Protein AF-0000000084694163 (afdb_homodimer)

Radius of gyration: 19.79 Å; Cα contacts (8 Å, |Δi|>4): 571; chains: 2; bounding box: 58×52×41 Å

Solvent-accessible surface area (backbone atoms only — not comparable to full-atom values): 15067 Å² total; per-residue (Å²): 126,84,91,60,77,51,56,49,57,53,38,52,52,50,47,38,50,14,62,32,62,61,33,58,68,63,38,53,70,40,44,37,87,79,16,37,38,31,56,29,47,71,87,73,68,55,71,71,26,45,48,68,56,42,48,54,52,48,46,60,57,39,70,46,40,70,43,43,37,60,42,74,77,44,77,44,52,16,77,91,71,36,29,39,39,34,35,27,39,35,41,31,32,34,49,92,80,72,43,75,46,78,50,43,36,38,36,43,36,30,37,36,94,81,17,70,27,38,34,33,36,44,35,38,34,39,40,43,59,51,51,49,46,46,67,71,61,48,50,100,62,60,89,104,126,81,89,61,78,50,56,50,56,51,38,53,52,48,48,38,49,15,61,32,61,60,33,58,67,62,38,54,71,39,45,36,88,79,16,36,39,32,56,29,48,71,87,73,68,54,70,72,25,46,48,69,57,41,48,52,50,46,45,60,57,40,68,47,41,73,42,41,39,59,42,76,77,45,80,43,52,15,76,92,70,36,30,38,39,35,36,27,39,36,41,30,33,36,49,91,78,71,43,76,44,78,50,43,36,38,36,42,36,30,36,35,96,83,17,72,27,37,33,33,38,43,35,36,34,38,41,43,58,52,52,50,48,46,66,72,63,49,50,100,59,61,91,104

Structure (mmCIF, N/CA/C/O backbone):
data_AF-0000000084694163-model_v1
#
loop_
_entity.id
_entity.type
_entity.pdbx_description
1 polymer 'Putative cytochrome p450 protein'
#
loop_
_atom_site.group_PDB
_atom_site.id
_atom_site.type_symbol
_atom_site.label_atom_id
_atom_site.label_alt_id
_atom_site.label_comp_id
_atom_site.label_asym_id
_atom_site.label_entity_id
_atom_site.label_seq_id
_atom_site.pdbx_PDB_ins_code
_atom_site.Cartn_x
_atom_site.Cartn_y
_atom_site.Cartn_z
_atom_site.occupancy
_atom_site.B_iso_or_equiv
_atom_site.auth_seq_id
_atom_site.auth_comp_id
_atom_site.auth_asym_id
_atom_site.auth_atom_id
_atom_site.pdbx_PDB_model_num
ATOM 1 N N . MET A 1 1 ? -32.781 4.441 -3.877 1 38.12 1 MET A N 1
ATOM 2 C CA . MET A 1 1 ? -32.094 5.035 -2.73 1 38.12 1 MET A CA 1
ATOM 3 C C . MET A 1 1 ? -30.906 5.879 -3.184 1 38.12 1 MET A C 1
ATOM 5 O O . MET A 1 1 ? -30.297 5.598 -4.215 1 38.12 1 MET A O 1
ATOM 9 N N . SER A 1 2 ? -30.812 7.012 -3.131 1 44.84 2 SER A N 1
ATOM 10 C CA . SER A 1 2 ? -29.906 8.023 -3.652 1 44.84 2 SER A CA 1
ATOM 11 C C . SER A 1 2 ? -28.453 7.57 -3.541 1 44.84 2 SER A C 1
ATOM 13 O O . SER A 1 2 ? -28.016 7.094 -2.488 1 44.84 2 SER A O 1
ATOM 15 N N . THR A 1 3 ? -27.781 6.848 -4.629 1 57.97 3 THR A N 1
ATOM 16 C CA . THR A 1 3 ? -26.5 6.207 -4.887 1 57.97 3 THR A CA 1
ATOM 17 C C . THR A 1 3 ? -25.359 6.996 -4.246 1 57.97 3 THR A C 1
ATOM 19 O O . THR A 1 3 ? -24.234 6.98 -4.738 1 57.97 3 THR A O 1
ATOM 22 N N . ALA A 1 4 ? -25.844 7.855 -3.252 1 71.69 4 ALA A N 1
ATOM 23 C CA . ALA A 1 4 ? -24.984 8.82 -2.559 1 71.69 4 ALA A CA 1
ATOM 24 C C . ALA A 1 4 ? -23.766 8.133 -1.943 1 71.69 4 ALA A C 1
ATOM 26 O O . ALA A 1 4 ? -23.844 6.969 -1.544 1 71.69 4 ALA A O 1
ATOM 27 N N . GLN A 1 5 ? -22.734 8.773 -2.076 1 89 5 GLN A N 1
ATOM 28 C CA . GLN A 1 5 ? -21.484 8.344 -1.469 1 89 5 GLN A CA 1
ATOM 29 C C . GLN A 1 5 ? -21.672 8.023 0.011 1 89 5 GLN A C 1
ATOM 31 O O . GLN A 1 5 ? -22.359 8.75 0.725 1 89 5 GLN A O 1
ATOM 36 N N . SER A 1 6 ? -21.281 6.918 0.499 1 95.38 6 SER A N 1
ATOM 37 C CA . SER A 1 6 ? -21.391 6.52 1.898 1 95.38 6 SER A CA 1
ATOM 38 C C . SER A 1 6 ? -20.734 7.547 2.818 1 95.38 6 SER A C 1
ATOM 40 O O . SER A 1 6 ? -19.891 8.328 2.379 1 95.38 6 SER A O 1
ATOM 42 N N . GLN A 1 7 ? -21.172 7.582 4.098 1 96.75 7 GLN A N 1
ATOM 43 C CA . GLN A 1 7 ? -20.562 8.445 5.102 1 96.75 7 GLN A CA 1
ATOM 44 C C . GLN A 1 7 ? -19.062 8.156 5.227 1 96.75 7 GLN A C 1
ATOM 46 O O . GLN A 1 7 ? -18.266 9.078 5.391 1 96.75 7 GLN A O 1
ATOM 51 N N . ARG A 1 8 ? -18.672 6.875 5.176 1 96.81 8 ARG A N 1
ATOM 52 C CA . ARG A 1 8 ? -17.266 6.484 5.266 1 96.81 8 ARG A CA 1
ATOM 53 C C . ARG A 1 8 ? -16.438 7.133 4.152 1 96.81 8 ARG A C 1
ATOM 55 O O . ARG A 1 8 ? -15.367 7.676 4.406 1 96.81 8 ARG A O 1
ATOM 62 N N . LEU A 1 9 ? -16.953 7.055 2.963 1 97.69 9 LEU A N 1
ATOM 63 C CA . LEU A 1 9 ? -16.25 7.621 1.815 1 97.69 9 LEU A CA 1
ATOM 64 C C . LEU A 1 9 ? -16.156 9.141 1.922 1 97.69 9 LEU A C 1
ATOM 66 O O . LEU A 1 9 ? -15.125 9.727 1.614 1 97.69 9 LEU A O 1
ATOM 70 N N . GLN A 1 10 ? -17.219 9.75 2.365 1 98.12 10 GLN A N 1
ATOM 71 C CA . GLN A 1 10 ? -17.203 11.195 2.553 1 98.12 10 GLN A CA 1
ATOM 72 C C . GLN A 1 10 ? -16.125 11.609 3.562 1 98.12 10 GLN A C 1
ATOM 74 O O . GLN A 1 10 ? -15.375 12.555 3.324 1 98.12 10 GLN A O 1
ATOM 79 N N . THR A 1 11 ? -16.062 10.914 4.664 1 98.5 11 THR A N 1
ATOM 80 C CA . THR A 1 11 ? -15.086 11.219 5.703 1 98.5 11 THR A CA 1
ATOM 81 C C . THR A 1 11 ? -13.664 10.984 5.188 1 98.5 11 THR A C 1
ATOM 83 O O . THR A 1 11 ? -12.766 11.789 5.453 1 98.5 11 THR A O 1
ATOM 86 N N . ALA A 1 12 ? -13.43 9.906 4.445 1 98.56 12 ALA A N 1
ATOM 87 C CA . ALA A 1 12 ? -12.117 9.633 3.877 1 98.56 12 ALA A CA 1
ATOM 88 C C . ALA A 1 12 ? -11.68 10.75 2.934 1 98.56 12 ALA A C 1
ATOM 90 O O . ALA A 1 12 ? -10.531 11.188 2.969 1 98.56 12 ALA A O 1
ATOM 91 N N . HIS A 1 13 ? -12.602 11.195 2.096 1 98.44 13 HIS A N 1
ATOM 92 C CA . HIS A 1 13 ? -12.273 12.289 1.185 1 98.44 13 HIS A CA 1
ATOM 93 C C . HIS A 1 13 ? -11.984 13.57 1.948 1 98.44 13 HIS A C 1
ATOM 95 O O . HIS A 1 13 ? -11.094 14.336 1.568 1 98.44 13 HIS A O 1
ATOM 101 N N . ARG A 1 14 ? -12.703 13.852 3.01 1 98.5 14 ARG A N 1
ATOM 102 C CA . ARG A 1 14 ? -12.422 15.008 3.852 1 98.5 14 ARG A CA 1
ATOM 103 C C . ARG A 1 14 ? -11.039 14.906 4.488 1 98.5 14 ARG A C 1
ATOM 105 O O . ARG A 1 14 ? -10.367 15.914 4.684 1 98.5 14 ARG A O 1
ATOM 112 N N . LEU A 1 15 ? -10.656 13.703 4.863 1 98.69 15 LEU A N 1
ATOM 113 C CA . LEU A 1 15 ? -9.312 13.5 5.398 1 98.69 15 LEU A CA 1
ATOM 114 C C . LEU A 1 15 ? -8.25 13.898 4.371 1 98.69 15 LEU A C 1
ATOM 116 O O . LEU A 1 15 ? -7.301 14.609 4.699 1 98.69 15 LEU A O 1
ATOM 120 N N . LEU A 1 16 ? -8.445 13.406 3.139 1 98.56 16 LEU A N 1
ATOM 121 C CA . LEU A 1 16 ? -7.5 13.758 2.084 1 98.56 16 LEU A CA 1
ATOM 122 C C . LEU A 1 16 ? -7.441 15.273 1.892 1 98.56 16 LEU A C 1
ATOM 124 O O . LEU A 1 16 ? -6.355 15.844 1.776 1 98.56 16 LEU A O 1
ATOM 128 N N . ASP A 1 17 ? -8.625 15.914 1.896 1 98.12 17 ASP A N 1
ATOM 129 C CA . ASP A 1 17 ? -8.68 17.375 1.81 1 98.12 17 ASP A CA 1
ATOM 130 C C . ASP A 1 17 ? -7.98 18.031 3 1 98.12 17 ASP A C 1
ATOM 132 O O . ASP A 1 17 ? -7.383 19.094 2.865 1 98.12 17 ASP A O 1
ATOM 136 N N . GLY A 1 18 ? -8.133 17.422 4.156 1 98.25 18 GLY A N 1
ATOM 137 C CA . GLY A 1 18 ? -7.457 17.906 5.348 1 98.25 18 GLY A CA 1
ATOM 138 C C . GLY A 1 18 ? -5.945 17.953 5.199 1 98.25 18 GLY A C 1
ATOM 139 O O . GLY A 1 18 ? -5.316 18.953 5.562 1 98.25 18 GLY A O 1
ATOM 140 N N . TYR A 1 19 ? -5.34 16.891 4.66 1 97.81 19 TYR A N 1
ATOM 141 C CA . TYR A 1 19 ? -3.908 16.922 4.387 1 97.81 19 TYR A CA 1
ATOM 142 C C . TYR A 1 19 ? -3.547 18.078 3.467 1 97.81 19 TYR A C 1
ATOM 144 O O . TYR A 1 19 ? -2.543 18.766 3.686 1 97.81 19 TYR A O 1
ATOM 152 N N . GLY A 1 20 ? -4.379 18.297 2.469 1 97.5 20 GLY A N 1
ATOM 153 C CA . GLY A 1 20 ? -4.105 19.328 1.474 1 97.5 20 GLY A CA 1
ATOM 154 C C . GLY A 1 20 ? -4.27 20.734 2.01 1 97.5 20 GLY A C 1
ATOM 155 O O . GLY A 1 20 ? -3.762 21.688 1.421 1 97.5 20 GLY A O 1
ATOM 156 N N . SER A 1 21 ? -5.023 20.875 3.062 1 97.69 21 SER A N 1
ATOM 157 C CA . SER A 1 21 ? -5.293 22.188 3.639 1 97.69 21 SER A CA 1
ATOM 158 C C . SER A 1 21 ? -4.047 22.766 4.297 1 97.69 21 SER A C 1
ATOM 160 O O . SER A 1 21 ? -3.979 23.969 4.559 1 97.69 21 SER A O 1
ATOM 162 N N . LEU A 1 22 ? -3.16 21.953 4.668 1 97.44 22 LEU A N 1
ATOM 163 C CA . LEU A 1 22 ? -1.964 22.281 5.43 1 97.44 22 LEU A CA 1
ATOM 164 C C . LEU A 1 22 ? -2.332 22.969 6.75 1 97.44 22 LEU A C 1
ATOM 166 O O . LEU A 1 22 ? -1.587 23.812 7.246 1 97.44 22 LEU A O 1
ATOM 170 N N . SER A 1 23 ? -3.467 22.688 7.203 1 97.81 23 SER A N 1
ATOM 171 C CA . SER A 1 23 ? -3.953 23.125 8.508 1 97.81 23 SER A CA 1
ATOM 172 C C . SER A 1 23 ? -4.078 21.953 9.469 1 97.81 23 SER A C 1
ATOM 174 O O . SER A 1 23 ? -4.934 21.078 9.289 1 97.81 23 SER A O 1
ATOM 176 N N . VAL A 1 24 ? -3.252 21.953 10.516 1 97.75 24 VAL A N 1
ATOM 177 C CA . VAL A 1 24 ? -3.291 20.891 11.516 1 97.75 24 VAL A CA 1
ATOM 178 C C . VAL A 1 24 ? -4.688 20.797 12.125 1 97.75 24 VAL A C 1
ATOM 180 O O . VAL A 1 24 ? -5.23 19.703 12.289 1 97.75 24 VAL A O 1
ATOM 183 N N . GLY A 1 25 ? -5.254 21.938 12.414 1 97.81 25 GLY A N 1
ATOM 184 C CA . GLY A 1 25 ? -6.594 21.953 12.984 1 97.81 25 GLY A CA 1
ATOM 185 C C . GLY A 1 25 ? -7.637 21.328 12.078 1 97.81 25 GLY A C 1
ATOM 186 O O . GLY A 1 25 ? -8.469 20.547 12.539 1 97.81 25 GLY A O 1
ATOM 187 N N . THR A 1 26 ? -7.605 21.625 10.758 1 97.94 26 THR A N 1
ATOM 188 C CA . THR A 1 26 ? -8.531 21.062 9.789 1 97.94 26 THR A CA 1
ATOM 189 C C . THR A 1 26 ? -8.359 19.547 9.711 1 97.94 26 THR A C 1
ATOM 191 O O . THR A 1 26 ? -9.352 18.797 9.703 1 97.94 26 THR A O 1
ATOM 194 N N . LEU A 1 27 ? -7.094 19.094 9.672 1 98.06 27 LEU A N 1
ATOM 195 C CA . LEU A 1 27 ? -6.797 17.672 9.578 1 98.06 27 LEU A CA 1
ATOM 196 C C . LEU A 1 27 ? -7.273 16.938 10.828 1 98.06 27 LEU A C 1
ATOM 198 O O . LEU A 1 27 ? -7.945 15.906 10.727 1 98.06 27 LEU A O 1
ATOM 202 N N . THR A 1 28 ? -7.047 17.5 11.992 1 97.38 28 THR A N 1
ATOM 203 C CA . THR A 1 28 ? -7.242 16.75 13.227 1 97.38 28 THR A CA 1
ATOM 204 C C . THR A 1 28 ? -8.688 16.844 13.695 1 97.38 28 THR A C 1
ATOM 206 O O . THR A 1 28 ? -9.125 16.078 14.562 1 97.38 28 THR A O 1
ATOM 209 N N . ALA A 1 29 ? -9.539 17.75 13.109 1 97.19 29 ALA A N 1
ATOM 210 C CA . ALA A 1 29 ? -10.961 17.875 13.43 1 97.19 29 ALA A CA 1
ATOM 211 C C . ALA A 1 29 ? -11.719 16.594 13.078 1 97.19 29 ALA A C 1
ATOM 213 O O . ALA A 1 29 ? -12.789 16.328 13.625 1 97.19 29 ALA A O 1
ATOM 214 N N . LEU A 1 30 ? -11.172 15.797 12.227 1 97.88 30 LEU A N 1
ATOM 215 C CA . LEU A 1 30 ? -11.828 14.586 11.734 1 97.88 30 LEU A CA 1
ATOM 216 C C . LEU A 1 30 ? -11.406 13.375 12.555 1 97.88 30 LEU A C 1
ATOM 218 O O . LEU A 1 30 ? -11.984 12.297 12.422 1 97.88 30 LEU A O 1
ATOM 222 N N . LEU A 1 31 ? -10.422 13.5 13.398 1 98.75 31 LEU A N 1
ATOM 223 C CA . LEU A 1 31 ? -9.812 12.352 14.047 1 98.75 31 LEU A CA 1
ATOM 224 C C . LEU A 1 31 ? -10.531 12.016 15.352 1 98.75 31 LEU A C 1
ATOM 226 O O . LEU A 1 31 ? -10.914 12.914 16.109 1 98.75 31 LEU A O 1
ATOM 230 N N . ALA A 1 32 ? -10.766 10.789 15.594 1 98.62 32 ALA A N 1
ATOM 231 C CA . ALA A 1 32 ? -11.281 10.328 16.875 1 98.62 32 ALA A CA 1
ATOM 232 C C . ALA A 1 32 ? -10.273 10.578 18 1 98.62 32 ALA A C 1
ATOM 234 O O . ALA A 1 32 ? -9.078 10.742 17.75 1 98.62 32 ALA A O 1
ATOM 235 N N . ASP A 1 33 ? -10.68 10.562 19.25 1 97.25 33 ASP A N 1
ATOM 236 C CA . ASP A 1 33 ? -9.812 10.812 20.406 1 97.25 33 ASP A CA 1
ATOM 237 C C . ASP A 1 33 ? -8.758 9.719 20.547 1 97.25 33 ASP A C 1
ATOM 239 O O . ASP A 1 33 ? -7.629 9.992 20.969 1 97.25 33 ASP A O 1
ATOM 243 N N . ASN A 1 34 ? -9.086 8.555 20.172 1 97.44 34 ASN A N 1
ATOM 244 C CA . ASN A 1 34 ? -8.164 7.43 20.281 1 97.44 34 ASN A CA 1
ATOM 245 C C . ASN A 1 34 ? -7.461 7.141 18.953 1 97.44 34 ASN A C 1
ATOM 247 O O . ASN A 1 34 ? -7.047 6.008 18.703 1 97.44 34 ASN A O 1
ATOM 251 N N . PHE A 1 35 ? -7.414 8.148 18.141 1 98.69 35 PHE A N 1
ATOM 252 C CA . PHE A 1 35 ? -6.797 8.055 16.828 1 98.69 35 PHE A CA 1
ATOM 253 C C . PHE A 1 35 ? -5.387 7.484 16.938 1 98.69 35 PHE A C 1
ATOM 255 O O . PHE A 1 35 ? -4.641 7.832 17.844 1 98.69 35 PHE A O 1
ATOM 262 N N . LYS A 1 36 ? -5.02 6.586 15.961 1 98.75 36 LYS A N 1
ATOM 263 C CA . LYS A 1 36 ? -3.672 6.055 15.781 1 98.75 36 LYS A CA 1
ATOM 264 C C . LYS A 1 36 ? -3.221 6.172 14.328 1 98.75 36 LYS A C 1
ATOM 266 O O . LYS A 1 36 ? -4.012 5.961 13.414 1 98.75 36 LYS A O 1
ATOM 271 N N . HIS A 1 37 ? -1.959 6.473 14.172 1 98.81 37 HIS A N 1
ATOM 272 C CA . HIS A 1 37 ? -1.35 6.594 12.852 1 98.81 37 HIS A CA 1
ATOM 273 C C . HIS A 1 37 ? -0.052 5.797 12.773 1 98.81 37 HIS A C 1
ATOM 275 O O . HIS A 1 37 ? 0.777 5.855 13.68 1 98.81 37 HIS A O 1
ATOM 281 N N . GLN A 1 38 ? 0.058 5.016 11.773 1 98.69 38 GLN A N 1
ATOM 282 C CA . GLN A 1 38 ? 1.279 4.254 11.539 1 98.69 38 GLN A CA 1
ATOM 283 C C . GLN A 1 38 ? 1.758 4.398 10.102 1 98.69 38 GLN A C 1
ATOM 285 O O . GLN A 1 38 ? 1.003 4.141 9.156 1 98.69 38 GLN A O 1
ATOM 290 N N . VAL A 1 39 ? 3 4.883 9.984 1 98.25 39 VAL A N 1
ATOM 291 C CA . VAL A 1 39 ? 3.645 4.875 8.68 1 98.25 39 VAL A CA 1
ATOM 292 C C . VAL A 1 39 ? 4.266 3.504 8.414 1 98.25 39 VAL A C 1
ATOM 294 O O . VAL A 1 39 ? 4.914 2.932 9.297 1 98.25 39 VAL A O 1
ATOM 297 N N . LEU A 1 40 ? 3.924 3.061 7.309 1 98.56 40 LEU A N 1
ATOM 298 C CA . LEU A 1 40 ? 4.48 1.817 6.785 1 98.56 40 LEU A CA 1
ATOM 299 C C . LEU A 1 40 ? 5.258 2.068 5.496 1 98.56 40 LEU A C 1
ATOM 301 O O . LEU A 1 40 ? 5.062 3.092 4.84 1 98.56 40 LEU A O 1
ATOM 305 N N . PRO A 1 41 ? 6.215 1.074 5.07 1 98.5 41 PRO A N 1
ATOM 306 C CA . PRO A 1 41 ? 6.473 -0.244 5.652 1 98.5 41 PRO A CA 1
ATOM 307 C C . PRO A 1 41 ? 7.203 -0.164 6.992 1 98.5 41 PRO A C 1
ATOM 309 O O . PRO A 1 41 ? 7.746 0.886 7.34 1 98.5 41 PRO A O 1
ATOM 312 N N . GLU A 1 42 ? 7.188 -1.288 7.742 1 97.69 42 GLU A N 1
ATOM 313 C CA . GLU A 1 42 ? 7.816 -1.365 9.055 1 97.69 42 GLU A CA 1
ATOM 314 C C . GLU A 1 42 ? 9.328 -1.151 8.961 1 97.69 42 GLU A C 1
ATOM 316 O O . GLU A 1 42 ? 9.953 -0.702 9.914 1 97.69 42 GLU A O 1
ATOM 321 N N . SER A 1 43 ? 9.883 -1.394 7.82 1 96.06 43 SER A N 1
ATOM 322 C CA . SER A 1 43 ? 11.32 -1.269 7.625 1 96.06 43 SER A CA 1
ATOM 323 C C . SER A 1 43 ? 11.781 0.172 7.816 1 96.06 43 SER A C 1
ATOM 325 O O . SER A 1 43 ? 12.969 0.423 8.07 1 96.06 43 SER A O 1
ATOM 327 N N . LEU A 1 44 ? 10.898 1.147 7.668 1 96.69 44 LEU A N 1
ATOM 328 C CA . LEU A 1 44 ? 11.242 2.551 7.863 1 96.69 44 LEU A CA 1
ATOM 329 C C . LEU A 1 44 ? 11.508 2.846 9.336 1 96.69 44 LEU A C 1
ATOM 331 O O . LEU A 1 44 ? 12.078 3.883 9.672 1 96.69 44 LEU A O 1
ATOM 335 N N . GLY A 1 45 ? 11.016 1.962 10.227 1 96 45 GLY A N 1
ATOM 336 C CA . GLY A 1 45 ? 11.273 2.104 11.648 1 96 4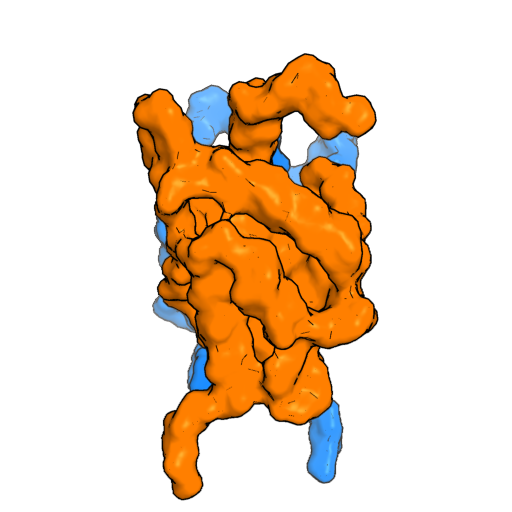5 GLY A CA 1
ATOM 337 C C . GLY A 1 45 ? 10.57 3.293 12.266 1 96 45 GLY A C 1
ATOM 338 O O . GLY A 1 45 ? 11.039 3.85 13.266 1 96 45 GLY A O 1
ATOM 339 N N . MET A 1 46 ? 9.523 3.77 11.719 1 95.38 46 MET A N 1
ATOM 340 C CA . MET A 1 46 ? 8.781 4.906 12.258 1 95.38 46 MET A CA 1
ATOM 341 C C . MET A 1 46 ? 7.77 4.449 13.305 1 95.38 46 MET A C 1
ATOM 343 O O . MET A 1 46 ? 6.969 3.547 13.047 1 95.38 46 MET A O 1
ATOM 347 N N . ALA A 1 47 ? 7.801 5.043 14.383 1 95.81 47 ALA A N 1
ATOM 348 C CA . ALA A 1 47 ? 6.926 4.672 15.492 1 95.81 47 ALA A CA 1
ATOM 349 C C . ALA A 1 47 ? 5.477 5.051 15.195 1 95.81 47 ALA A C 1
ATOM 351 O O . ALA A 1 47 ? 5.215 6.027 14.492 1 95.81 47 ALA A O 1
ATOM 352 N N . ALA A 1 48 ? 4.566 4.254 15.781 1 98 48 ALA A N 1
ATOM 353 C CA . ALA A 1 48 ? 3.156 4.633 15.75 1 98 48 ALA A CA 1
ATOM 354 C C . ALA A 1 48 ? 2.922 5.934 16.516 1 98 48 ALA A C 1
ATOM 356 O O . ALA A 1 48 ? 3.65 6.246 17.453 1 98 48 ALA A O 1
ATOM 357 N N . ARG A 1 49 ? 1.937 6.668 16.094 1 98.44 49 ARG A N 1
ATOM 358 C CA . ARG A 1 49 ? 1.61 7.941 16.719 1 98.44 49 ARG A CA 1
ATOM 359 C C . ARG A 1 49 ? 0.181 7.941 17.25 1 98.44 49 ARG A C 1
ATOM 361 O O . ARG A 1 49 ? -0.732 7.445 16.594 1 98.44 49 ARG A O 1
ATOM 368 N N . ASP A 1 50 ? 0.084 8.5 18.469 1 98.44 50 ASP A N 1
ATOM 369 C CA . ASP A 1 50 ? -1.253 8.867 18.922 1 98.44 50 ASP A CA 1
ATOM 370 C C . ASP A 1 50 ? -1.668 10.227 18.344 1 98.44 50 ASP A C 1
ATOM 372 O O . ASP A 1 50 ? -0.941 10.82 17.547 1 98.44 50 ASP A O 1
ATOM 376 N N . LYS A 1 51 ? -2.83 10.617 18.734 1 98.12 51 LYS A N 1
ATOM 377 C CA . LYS A 1 51 ? -3.393 11.836 18.156 1 98.12 51 LYS A CA 1
ATOM 378 C C . LYS A 1 51 ? -2.473 13.031 18.391 1 98.12 51 LYS A C 1
ATOM 380 O O . LYS A 1 51 ? -2.168 13.773 17.469 1 98.12 51 LYS A O 1
ATOM 385 N N . ALA A 1 52 ? -1.952 13.234 19.562 1 97.69 52 ALA A N 1
ATOM 386 C CA . ALA A 1 52 ? -1.11 14.383 19.906 1 97.69 52 ALA A CA 1
ATOM 387 C C . ALA A 1 52 ? 0.205 14.344 19.141 1 97.69 52 ALA A C 1
ATOM 389 O O . ALA A 1 52 ? 0.634 15.352 18.578 1 97.69 52 ALA A O 1
ATOM 390 N N . SER A 1 53 ? 0.836 13.188 19.156 1 97.62 53 SER A N 1
ATOM 391 C CA . SER A 1 53 ? 2.096 13.047 18.438 1 97.62 53 SER A CA 1
ATOM 392 C C . SER A 1 53 ? 1.889 13.211 16.938 1 97.62 53 SER A C 1
ATOM 394 O O . SER A 1 53 ? 2.764 13.727 16.234 1 97.62 53 SER A O 1
ATOM 396 N N . PHE A 1 54 ? 0.772 12.734 16.438 1 98.06 54 PHE A N 1
ATOM 397 C CA . PHE A 1 54 ? 0.453 12.914 15.023 1 98.06 54 PHE A CA 1
ATOM 398 C C . PHE A 1 54 ? 0.299 14.391 14.688 1 98.06 54 PHE A C 1
ATOM 400 O O . PHE A 1 54 ? 0.775 14.844 13.641 1 98.06 54 PHE A O 1
ATOM 407 N N . GLU A 1 55 ? -0.365 15.109 15.523 1 97.25 55 GLU A N 1
ATOM 408 C CA . GLU A 1 55 ? -0.532 16.547 15.328 1 97.25 55 GLU A CA 1
ATOM 409 C C . GLU A 1 55 ? 0.818 17.25 15.227 1 97.25 55 GLU A C 1
ATOM 411 O O . GLU A 1 55 ? 1.016 18.109 14.352 1 97.25 55 GLU A O 1
ATOM 416 N N . GLN A 1 56 ? 1.716 16.891 16.078 1 96.81 56 GLN A N 1
ATOM 417 C CA . GLN A 1 56 ? 3.053 17.484 16.047 1 96.81 56 GLN A CA 1
ATOM 418 C C . GLN A 1 56 ? 3.791 17.125 14.766 1 96.81 56 GLN A C 1
ATOM 420 O O . GLN A 1 56 ? 4.438 17.984 14.156 1 96.81 56 GLN A O 1
ATOM 425 N N . HIS A 1 57 ? 3.707 15.891 14.438 1 95 57 HIS A N 1
ATOM 426 C CA . HIS A 1 57 ? 4.332 15.438 13.203 1 95 57 HIS A CA 1
ATOM 427 C C . HIS A 1 57 ? 3.77 16.172 11.992 1 95 57 HIS A C 1
ATOM 429 O O . HIS A 1 57 ? 4.527 16.672 11.148 1 95 57 HIS A O 1
ATOM 435 N N . ALA A 1 58 ? 2.434 16.25 11.93 1 95.94 58 ALA A N 1
ATOM 436 C CA . ALA A 1 58 ? 1.771 16.938 10.828 1 95.94 58 ALA A CA 1
ATOM 437 C C . ALA A 1 58 ? 2.199 18.406 10.758 1 95.94 58 ALA A C 1
ATOM 439 O O . ALA A 1 58 ? 2.441 18.922 9.672 1 95.94 58 ALA A O 1
ATOM 440 N N . ALA A 1 59 ? 2.322 19.016 11.891 1 96.19 59 ALA A N 1
ATOM 441 C CA . ALA A 1 59 ? 2.766 20.406 11.93 1 96.19 59 ALA A CA 1
ATOM 442 C C . ALA A 1 59 ? 4.148 20.562 11.297 1 96.19 59 ALA A C 1
ATOM 444 O O . ALA A 1 59 ? 4.387 21.5 10.531 1 96.19 59 ALA A O 1
ATOM 445 N N . GLY A 1 60 ? 5.039 19.688 11.695 1 93 60 GLY A N 1
ATOM 446 C CA . GLY A 1 60 ? 6.375 19.703 11.117 1 93 60 GLY A CA 1
ATOM 447 C C . GLY A 1 60 ? 6.379 19.516 9.609 1 93 60 GLY A C 1
ATOM 448 O O . GLY A 1 60 ? 7.059 20.25 8.891 1 93 60 GLY A O 1
ATOM 449 N N . ILE A 1 61 ? 5.582 18.562 9.102 1 91.88 61 ILE A N 1
ATOM 450 C CA . ILE A 1 61 ? 5.516 18.281 7.672 1 91.88 61 ILE A CA 1
ATOM 451 C C . ILE A 1 61 ? 4.891 19.469 6.941 1 91.88 61 ILE A C 1
ATOM 453 O O . ILE A 1 61 ? 5.406 19.922 5.914 1 91.88 61 ILE A O 1
ATOM 457 N N . PHE A 1 62 ? 3.812 20 7.461 1 95.19 62 PHE A N 1
ATOM 458 C CA . PHE A 1 62 ? 3.08 21.078 6.805 1 95.19 62 PHE A CA 1
ATOM 459 C C . PHE A 1 62 ? 3.928 22.328 6.734 1 95.19 62 PHE A C 1
ATOM 461 O O . PHE A 1 62 ? 3.779 23.141 5.805 1 95.19 62 PHE A O 1
ATOM 468 N N . SER A 1 63 ? 4.852 22.469 7.637 1 94.31 63 SER A N 1
ATOM 469 C CA . SER A 1 63 ? 5.668 23.672 7.719 1 94.31 63 SER A CA 1
ATOM 470 C C . SER A 1 63 ? 6.629 23.766 6.539 1 94.31 63 SER A C 1
ATOM 472 O O . SER A 1 63 ? 7.133 24.844 6.227 1 94.31 63 SER A O 1
ATOM 474 N N . VAL A 1 64 ? 6.852 22.734 5.855 1 91.56 64 VAL A N 1
ATOM 475 C CA . VAL A 1 64 ? 7.867 22.766 4.809 1 91.56 64 VAL A CA 1
ATOM 476 C C . VAL A 1 64 ? 7.199 22.938 3.445 1 91.56 64 VAL A C 1
ATOM 478 O O . VAL A 1 64 ? 7.871 23.188 2.443 1 91.56 64 VAL A O 1
ATOM 481 N N . PHE A 1 65 ? 5.871 22.797 3.41 1 95.69 65 PHE A N 1
ATOM 482 C CA . PHE A 1 65 ? 5.176 22.828 2.127 1 95.69 65 PHE A CA 1
ATOM 483 C C . PHE A 1 65 ? 4.426 24.156 1.961 1 95.69 65 PHE A C 1
ATOM 485 O O . PHE A 1 65 ? 3.836 24.656 2.916 1 95.69 65 PHE A O 1
ATOM 492 N N . GLU A 1 66 ? 4.469 24.703 0.744 1 96.75 66 GLU A N 1
ATOM 493 C CA . GLU A 1 66 ? 3.625 25.812 0.318 1 96.75 66 GLU A CA 1
ATOM 494 C C . GLU A 1 66 ? 2.24 25.328 -0.1 1 96.75 66 GLU A C 1
ATOM 496 O O . GLU A 1 66 ? 1.232 25.984 0.198 1 96.75 66 GLU A O 1
ATOM 501 N N . SER A 1 67 ? 2.252 24.281 -0.779 1 97.94 67 SER A N 1
ATOM 502 C CA . SER A 1 67 ? 1.027 23.594 -1.188 1 97.94 67 SER A CA 1
ATOM 503 C C . SER A 1 67 ? 1.211 22.078 -1.192 1 97.94 67 SER A C 1
ATOM 505 O O . SER A 1 67 ? 2.334 21.594 -1.321 1 97.94 67 SER A O 1
ATOM 507 N N . PHE A 1 68 ? 0.185 21.406 -1.021 1 97.69 68 PHE A N 1
ATOM 508 C CA . PHE A 1 68 ? 0.178 19.953 -0.953 1 97.69 68 PHE A CA 1
ATOM 509 C C . PHE A 1 68 ? -1.181 19.406 -1.363 1 97.69 68 PHE A C 1
ATOM 511 O O . PHE A 1 68 ? -2.213 20.031 -1.121 1 97.69 68 PHE A O 1
ATOM 518 N N . ALA A 1 69 ? -1.171 18.234 -1.983 1 98.5 69 ALA A N 1
ATOM 519 C CA . ALA A 1 69 ? -2.422 17.562 -2.338 1 98.5 69 ALA A CA 1
ATOM 520 C C . ALA A 1 69 ? -2.271 16.047 -2.287 1 98.5 69 ALA A C 1
ATOM 522 O O . ALA A 1 69 ? -1.254 15.508 -2.723 1 98.5 69 ALA A O 1
ATOM 523 N N . MET A 1 70 ? -3.191 15.477 -1.678 1 98.38 70 MET A N 1
ATOM 524 C CA . MET A 1 70 ? -3.41 14.039 -1.85 1 98.38 70 MET A CA 1
ATOM 525 C C . MET A 1 70 ? -4.32 13.766 -3.045 1 98.38 70 MET A C 1
ATOM 527 O O . MET A 1 70 ? -5.473 14.203 -3.064 1 98.38 70 MET A O 1
ATOM 531 N N . VAL A 1 71 ? -3.826 13.07 -4.02 1 98.5 71 VAL A N 1
ATOM 532 C CA . VAL A 1 71 ? -4.582 12.82 -5.242 1 98.5 71 VAL A CA 1
ATOM 533 C C . VAL A 1 71 ? -4.957 11.344 -5.324 1 98.5 71 VAL A C 1
ATOM 535 O O . VAL A 1 71 ? -4.117 10.492 -5.633 1 98.5 71 VAL A O 1
ATOM 538 N N . PRO A 1 72 ? -6.211 11.039 -5.047 1 98.56 72 PRO A N 1
ATOM 539 C CA . PRO A 1 72 ? -6.598 9.625 -5.09 1 98.56 72 PRO A CA 1
ATOM 540 C C . PRO A 1 72 ? -6.48 9.023 -6.488 1 98.56 72 PRO A C 1
ATOM 542 O O . PRO A 1 72 ? -6.934 9.625 -7.465 1 98.56 72 PRO A O 1
ATOM 545 N N . LYS A 1 73 ? -5.883 7.902 -6.621 1 98.25 73 LYS A N 1
ATOM 546 C CA . LYS A 1 73 ? -5.781 7.133 -7.855 1 98.25 73 LYS A CA 1
ATOM 547 C C . LYS A 1 73 ? -6.77 5.969 -7.859 1 98.25 73 LYS A C 1
ATOM 549 O O . LYS A 1 73 ? -7.27 5.578 -8.914 1 98.25 73 LYS A O 1
ATOM 554 N N . ALA A 1 74 ? -7.012 5.363 -6.738 1 98.38 74 ALA A N 1
ATOM 555 C CA . ALA A 1 74 ? -8.008 4.32 -6.508 1 98.38 74 ALA A CA 1
ATOM 556 C C . ALA A 1 74 ? -8.57 4.402 -5.09 1 98.38 74 ALA A C 1
ATOM 558 O O . ALA A 1 74 ? -7.855 4.762 -4.152 1 98.38 74 ALA A O 1
ATOM 559 N N . VAL A 1 75 ? -9.836 4.094 -4.934 1 98.62 75 VAL A N 1
ATOM 560 C CA . VAL A 1 75 ? -10.508 4.098 -3.641 1 98.62 75 VAL A CA 1
ATOM 561 C C . VAL A 1 75 ? -11.336 2.824 -3.484 1 98.62 75 VAL A C 1
ATOM 563 O O . VAL A 1 75 ? -12.102 2.459 -4.379 1 98.62 75 VAL A O 1
ATOM 566 N N . PHE A 1 76 ? -11.109 2.152 -2.371 1 98.62 76 PHE A N 1
ATOM 567 C CA . PHE A 1 76 ? -11.852 0.939 -2.045 1 98.62 76 PHE A CA 1
ATOM 568 C C . PHE A 1 76 ? -12.547 1.073 -0.695 1 98.62 76 PHE A C 1
ATOM 570 O O . PHE A 1 76 ? -12 1.677 0.232 1 98.62 76 PHE A O 1
ATOM 577 N N . GLU A 1 77 ? -13.719 0.531 -0.62 1 98.19 77 GLU A N 1
ATOM 578 C CA . GLU A 1 77 ? -14.508 0.624 0.605 1 98.19 77 GLU A CA 1
ATOM 579 C C . GLU A 1 77 ? -14.898 -0.76 1.118 1 98.19 77 GLU A C 1
ATOM 581 O O . GLU A 1 77 ? -15.484 -1.559 0.385 1 98.19 77 GLU A O 1
ATOM 586 N N . ASP A 1 78 ? -14.492 -1.119 2.332 1 97.75 78 ASP A N 1
ATOM 587 C CA . ASP A 1 78 ? -14.945 -2.295 3.07 1 97.75 78 ASP A CA 1
ATOM 588 C C . ASP A 1 78 ? -15.969 -1.913 4.137 1 97.75 78 ASP A C 1
ATOM 590 O O . ASP A 1 78 ? -15.602 -1.521 5.246 1 97.75 78 ASP A O 1
ATOM 594 N N . SER A 1 79 ? -17.219 -2.08 3.846 1 95.06 79 SER A N 1
ATOM 595 C CA . SER A 1 79 ? -18.281 -1.633 4.746 1 95.06 79 SER A CA 1
ATOM 596 C C . SER A 1 79 ? -18.328 -2.48 6.012 1 95.06 79 SER A C 1
ATOM 598 O O . SER A 1 79 ? -18.641 -1.978 7.094 1 95.06 79 SER A O 1
ATOM 600 N N . ASP A 1 80 ? -17.922 -3.77 5.91 1 93.38 80 ASP A N 1
ATOM 601 C CA . ASP A 1 80 ? -17.969 -4.66 7.066 1 93.38 80 ASP A CA 1
ATOM 602 C C . ASP A 1 80 ? -16.922 -4.262 8.109 1 93.38 80 ASP A C 1
ATOM 604 O O . 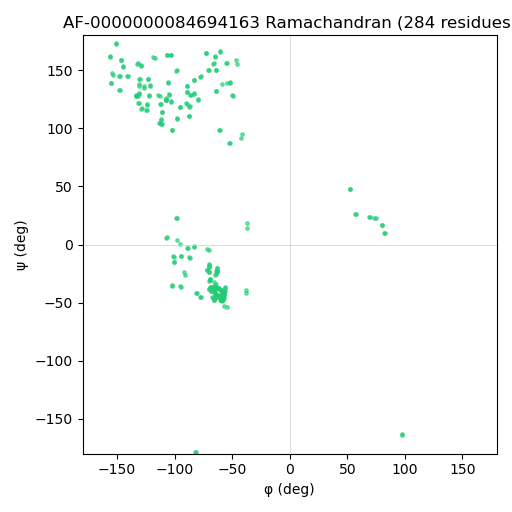ASP A 1 80 ? -17.172 -4.367 9.312 1 93.38 80 ASP A O 1
ATOM 608 N N . ARG A 1 81 ? -15.812 -3.721 7.633 1 94.88 81 ARG A N 1
ATOM 609 C CA . ARG A 1 81 ? -14.727 -3.381 8.547 1 94.88 81 ARG A CA 1
ATOM 610 C C . ARG A 1 81 ? -14.633 -1.871 8.75 1 94.88 81 ARG A C 1
ATOM 612 O O . ARG A 1 81 ? -13.688 -1.379 9.367 1 94.88 81 ARG A O 1
ATOM 619 N N . ASN A 1 82 ? -15.539 -1.127 8.227 1 97.44 82 ASN A N 1
ATOM 620 C CA . ASN A 1 82 ? -15.578 0.328 8.336 1 97.44 82 ASN A CA 1
ATOM 621 C C . ASN A 1 82 ? -14.25 0.951 7.914 1 97.44 82 ASN A C 1
ATOM 623 O O . ASN A 1 82 ? -13.688 1.781 8.633 1 97.44 82 ASN A O 1
ATOM 627 N N . THR A 1 83 ? -13.789 0.487 6.797 1 98.62 83 THR A N 1
ATOM 628 C CA . THR A 1 83 ? -12.469 0.892 6.332 1 98.62 83 THR A CA 1
ATOM 629 C C . THR A 1 83 ? -12.516 1.345 4.875 1 98.62 83 THR A C 1
ATOM 631 O O . THR A 1 83 ? -13.234 0.759 4.062 1 98.62 83 THR A O 1
ATOM 634 N N . VAL A 1 84 ? -11.852 2.43 4.57 1 98.81 84 VAL A N 1
ATOM 635 C CA . VAL A 1 84 ? -11.586 2.895 3.211 1 98.81 84 VAL A CA 1
ATOM 636 C C . VAL A 1 84 ? -10.094 2.799 2.91 1 98.81 84 VAL A C 1
ATOM 638 O O . VAL A 1 84 ? -9.266 3.199 3.727 1 98.81 84 VAL A O 1
ATOM 641 N N . VAL A 1 85 ? -9.719 2.168 1.829 1 98.94 85 VAL A N 1
ATOM 642 C CA . VAL A 1 85 ? -8.344 2.143 1.345 1 98.94 85 VAL A CA 1
ATOM 643 C C . VAL A 1 85 ? -8.203 3.072 0.142 1 98.94 85 VAL A C 1
ATOM 645 O O . VAL A 1 85 ? -8.992 3.006 -0.799 1 98.94 85 VAL A O 1
ATOM 648 N N . VAL A 1 86 ? -7.215 3.955 0.191 1 98.88 86 VAL A N 1
ATOM 649 C CA . VAL A 1 86 ? -6.98 4.918 -0.882 1 98.88 86 VAL A CA 1
ATOM 650 C C . VAL A 1 86 ? -5.547 4.785 -1.388 1 98.88 86 VAL A C 1
ATOM 652 O O . VAL A 1 86 ? -4.594 4.934 -0.617 1 98.88 86 VAL A O 1
ATOM 655 N N . SER A 1 87 ? -5.375 4.395 -2.611 1 98.88 87 SER A N 1
ATOM 656 C CA . SER A 1 87 ? -4.117 4.629 -3.311 1 98.88 87 SER A CA 1
ATOM 657 C C . SER A 1 87 ? -4.027 6.059 -3.83 1 98.88 87 SER A C 1
ATOM 659 O O . SER A 1 87 ? -4.918 6.523 -4.547 1 98.88 87 SER A O 1
ATOM 661 N N . ALA A 1 88 ? -2.955 6.781 -3.451 1 98.81 88 ALA A N 1
ATOM 662 C CA . ALA A 1 88 ? -2.932 8.211 -3.75 1 98.81 88 ALA A CA 1
ATOM 663 C C . ALA A 1 88 ? -1.538 8.656 -4.18 1 98.81 88 ALA A C 1
ATOM 665 O O . ALA A 1 88 ? -0.534 8.109 -3.717 1 98.81 88 ALA A O 1
ATOM 666 N N . GLY A 1 89 ? -1.554 9.578 -5.086 1 98.5 89 GLY A N 1
ATOM 667 C CA . GLY A 1 89 ? -0.373 10.406 -5.277 1 98.5 89 GLY A CA 1
ATOM 668 C C . GLY A 1 89 ? -0.294 11.57 -4.301 1 98.5 89 GLY A C 1
ATOM 669 O O . GLY A 1 89 ? -1.316 12.156 -3.947 1 98.5 89 GLY A O 1
ATOM 670 N N . MET A 1 90 ? 0.893 11.867 -3.838 1 97.81 90 MET A N 1
ATOM 671 C CA . MET A 1 90 ? 1.188 13.047 -3.033 1 97.81 90 MET A CA 1
ATOM 672 C C . MET A 1 90 ? 1.965 14.078 -3.844 1 97.81 90 MET A C 1
ATOM 674 O O . MET A 1 90 ? 2.996 13.758 -4.438 1 97.81 90 MET A O 1
ATOM 678 N N . GLN A 1 91 ? 1.402 15.188 -3.865 1 97.62 91 GLN A N 1
ATOM 679 C CA . GLN A 1 91 ? 2.045 16.25 -4.641 1 97.62 91 GLN A CA 1
ATOM 680 C C . GLN A 1 91 ? 2.137 17.547 -3.834 1 97.62 91 GLN A C 1
ATOM 682 O O . GLN A 1 91 ? 1.146 17.984 -3.25 1 97.62 91 GLN A O 1
ATOM 687 N N . GLY A 1 92 ? 3.359 18.094 -3.762 1 96.56 92 GLY A N 1
ATOM 688 C CA . GLY A 1 92 ? 3.525 19.344 -3.031 1 96.56 92 GLY A CA 1
ATOM 689 C C . GLY A 1 92 ? 4.594 20.234 -3.621 1 96.56 92 GLY A C 1
ATOM 690 O O . GLY A 1 92 ? 5.398 19.797 -4.445 1 96.56 92 GLY A O 1
ATOM 691 N N . VAL A 1 93 ? 4.453 21.516 -3.268 1 97.25 93 VAL A N 1
ATOM 692 C CA . VAL A 1 93 ? 5.492 22.5 -3.527 1 97.25 93 VAL A CA 1
ATOM 693 C C . VAL A 1 93 ? 6.18 22.891 -2.221 1 97.25 93 VAL A C 1
ATOM 695 O O . VAL A 1 93 ? 5.52 23.266 -1.251 1 97.25 93 VAL A O 1
ATOM 698 N N . LEU A 1 94 ? 7.512 22.734 -2.199 1 94.12 94 LEU A N 1
ATOM 699 C CA . LEU A 1 94 ? 8.266 23.062 -0.993 1 94.12 94 LEU A CA 1
ATOM 700 C C . LEU A 1 94 ? 8.453 24.562 -0.847 1 94.12 94 LEU A C 1
ATOM 702 O O . LEU A 1 94 ? 8.641 25.266 -1.841 1 94.12 94 LEU A O 1
ATOM 706 N N . LYS A 1 95 ? 8.438 25.016 0.352 1 94.62 95 LYS A N 1
ATOM 707 C CA . LYS A 1 95 ? 8.688 26.422 0.628 1 94.62 95 LYS A CA 1
ATOM 708 C C . LYS A 1 95 ? 10.133 26.797 0.286 1 94.62 95 LYS A C 1
ATOM 710 O O . LYS A 1 95 ? 11 25.922 0.185 1 94.62 95 LYS A O 1
ATOM 715 N N . GLY A 1 96 ? 10.383 28.109 -0 1 92.94 96 GLY A N 1
ATOM 716 C CA . GLY A 1 96 ? 11.727 28.625 -0.191 1 92.94 96 GLY A CA 1
ATOM 717 C C . GLY A 1 96 ? 12.281 28.344 -1.574 1 92.94 96 GLY A C 1
ATOM 718 O O . GLY A 1 96 ? 13.5 28.266 -1.755 1 92.94 96 GLY A O 1
ATOM 719 N N . GLY A 1 97 ? 11.375 28 -2.492 1 92.31 97 GLY A N 1
ATOM 720 C CA . GLY A 1 97 ? 11.812 27.797 -3.863 1 92.31 97 GLY A CA 1
ATOM 721 C C . GLY A 1 97 ? 12.562 26.484 -4.055 1 92.31 97 GLY A C 1
ATOM 722 O O . GLY A 1 97 ? 13.383 26.359 -4.965 1 92.31 97 GLY A O 1
ATOM 723 N N . LYS A 1 98 ? 12.352 25.5 -3.17 1 90.5 98 LYS A N 1
ATOM 724 C CA . LYS A 1 98 ? 13.094 24.25 -3.193 1 90.5 98 LYS A CA 1
ATOM 725 C C . LYS A 1 98 ? 12.477 23.266 -4.188 1 90.5 98 LYS A C 1
ATOM 727 O O . LYS A 1 98 ? 12.961 22.141 -4.34 1 90.5 98 LYS A O 1
ATOM 732 N N . GLY A 1 99 ? 11.352 23.719 -4.844 1 94.12 99 GLY A N 1
ATOM 733 C CA . GLY A 1 99 ? 10.805 22.922 -5.93 1 94.12 99 GLY A CA 1
ATOM 734 C C . GLY A 1 99 ? 9.648 22.031 -5.496 1 94.12 99 GLY A C 1
ATOM 735 O O . GLY A 1 99 ? 8.969 22.328 -4.508 1 94.12 99 GLY A O 1
ATOM 736 N N . GLU A 1 100 ? 9.359 21.031 -6.391 1 95.75 100 GLU A N 1
ATOM 737 C CA . GLU A 1 100 ? 8.203 20.172 -6.191 1 95.75 100 GLU A CA 1
ATOM 738 C C . GLU A 1 100 ? 8.602 18.859 -5.539 1 95.75 100 GLU A C 1
ATOM 740 O O . GLU A 1 100 ? 9.742 18.406 -5.676 1 95.75 100 GLU A O 1
ATOM 745 N N . TRP A 1 101 ? 7.688 18.344 -4.82 1 93.44 101 TRP A N 1
ATOM 746 C CA . TRP A 1 101 ? 7.797 17.031 -4.215 1 93.44 101 TRP A CA 1
ATOM 747 C C . TRP A 1 101 ? 6.66 16.125 -4.668 1 93.44 101 TRP A C 1
ATOM 749 O O . TRP A 1 101 ? 5.492 16.516 -4.645 1 93.44 101 TRP A O 1
ATOM 759 N N . ARG A 1 102 ? 7.027 14.961 -5.148 1 95.75 102 ARG A N 1
ATOM 760 C CA . ARG A 1 102 ? 6.047 13.961 -5.551 1 95.75 102 ARG A CA 1
ATOM 761 C C . ARG A 1 102 ? 6.32 12.617 -4.871 1 95.75 102 ARG A C 1
ATOM 763 O O . ARG A 1 102 ? 7.477 12.203 -4.75 1 95.75 102 ARG A O 1
ATOM 770 N N . ASN A 1 103 ? 5.312 12.047 -4.391 1 96.88 103 ASN A N 1
ATOM 771 C CA . ASN A 1 103 ? 5.371 10.742 -3.74 1 96.88 103 ASN A CA 1
ATOM 772 C C . ASN A 1 103 ? 4.059 9.977 -3.891 1 96.88 103 ASN A C 1
ATOM 774 O O . ASN A 1 103 ? 3.125 10.461 -4.535 1 96.88 103 ASN A O 1
ATOM 778 N N . GLU A 1 104 ? 3.998 8.734 -3.479 1 98.69 104 GLU A N 1
ATOM 779 C CA . GLU A 1 104 ? 2.805 7.891 -3.5 1 98.69 104 GLU A CA 1
ATOM 780 C C . GLU A 1 104 ? 2.611 7.176 -2.168 1 98.69 104 GLU A C 1
ATOM 782 O O . GLU A 1 104 ? 3.566 6.988 -1.411 1 98.69 104 GLU A O 1
ATOM 787 N N . CYS A 1 105 ? 1.395 6.836 -1.915 1 98.88 105 CYS A N 1
ATOM 788 C CA . CYS A 1 105 ? 1.122 6.02 -0.737 1 98.88 105 CYS A CA 1
ATOM 789 C C . CYS A 1 105 ? -0.178 5.242 -0.9 1 98.88 105 CYS A C 1
ATOM 791 O O . CYS A 1 105 ? -0.937 5.484 -1.841 1 98.88 105 CYS A O 1
ATOM 793 N N . VAL A 1 106 ? -0.38 4.246 -0.141 1 98.94 106 VAL A N 1
ATOM 794 C CA . VAL A 1 106 ? -1.669 3.607 0.104 1 98.94 106 VAL A CA 1
ATOM 795 C C . VAL A 1 106 ? -2.094 3.842 1.552 1 98.94 106 VAL A C 1
ATOM 797 O O . VAL A 1 106 ? -1.372 3.477 2.484 1 98.94 106 VAL A O 1
ATOM 800 N N . MET A 1 107 ? -3.232 4.465 1.75 1 98.94 107 MET A N 1
ATOM 801 C CA . MET A 1 107 ? -3.766 4.703 3.088 1 98.94 107 MET A CA 1
ATOM 802 C C . MET A 1 107 ? -4.891 3.727 3.406 1 98.94 107 MET A C 1
ATOM 804 O O . MET A 1 107 ? -5.848 3.6 2.637 1 98.94 107 MET A O 1
ATOM 808 N N . MET A 1 108 ? -4.754 2.994 4.445 1 98.94 108 MET A N 1
ATOM 809 C CA . MET A 1 108 ? -5.828 2.205 5.039 1 98.94 108 MET A CA 1
ATOM 810 C C . MET A 1 108 ? -6.461 2.941 6.219 1 98.94 108 MET A C 1
ATOM 812 O O . MET A 1 108 ? -5.844 3.076 7.273 1 9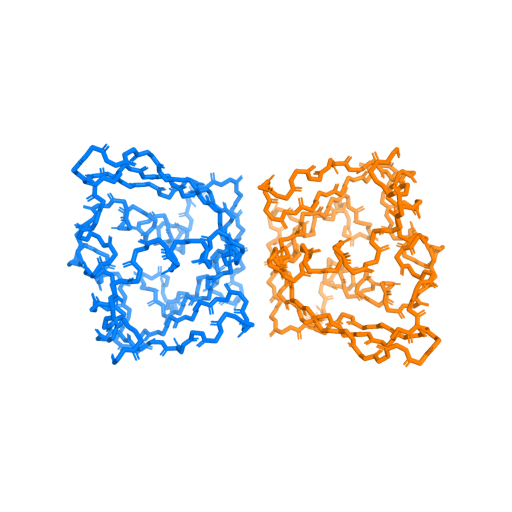8.94 108 MET A O 1
ATOM 816 N N . ILE A 1 109 ? -7.684 3.41 6.008 1 98.94 109 ILE A N 1
ATOM 817 C CA . ILE A 1 109 ? -8.344 4.352 6.902 1 98.94 109 ILE A CA 1
ATOM 818 C C . ILE A 1 109 ? -9.523 3.668 7.59 1 98.94 109 ILE A C 1
ATOM 820 O O . ILE A 1 109 ? -10.547 3.4 6.957 1 98.94 109 ILE A O 1
ATOM 824 N N . ARG A 1 110 ? -9.359 3.389 8.859 1 98.88 110 ARG A N 1
ATOM 825 C CA . ARG A 1 110 ? -10.484 2.867 9.617 1 98.88 110 ARG A CA 1
ATOM 826 C C . ARG A 1 110 ? -11.297 4 10.234 1 98.88 110 ARG A C 1
ATOM 828 O O . ARG A 1 110 ? -10.734 4.93 10.82 1 98.88 110 ARG A O 1
ATOM 835 N N . LEU A 1 111 ? -12.594 3.932 10.055 1 98.75 111 LEU A N 1
ATOM 836 C CA . LEU A 1 111 ? -13.492 4.973 10.547 1 98.75 111 LEU A CA 1
ATOM 837 C C . LEU A 1 111 ? -14.219 4.52 11.805 1 98.75 111 LEU A C 1
ATOM 839 O O . LEU A 1 111 ? -14.195 3.334 12.148 1 98.75 111 LEU A O 1
ATOM 843 N N . SER A 1 112 ? -14.781 5.496 12.531 1 97.94 112 SER A N 1
ATOM 844 C CA . SER A 1 112 ? -15.688 5.203 13.641 1 97.94 112 SER A CA 1
ATOM 845 C C . SER A 1 112 ? -16.922 4.438 13.164 1 97.94 112 SER A C 1
ATOM 847 O O . SER A 1 112 ? -17.188 4.375 11.961 1 97.94 112 SER A O 1
ATOM 849 N N . ASP A 1 113 ? -17.656 3.867 14.055 1 96.19 113 ASP A N 1
ATOM 850 C CA . ASP A 1 113 ? -18.812 3.043 13.719 1 96.19 113 ASP A CA 1
ATOM 851 C C . ASP A 1 113 ? -19.812 3.818 12.859 1 96.19 113 ASP A C 1
ATOM 853 O O . ASP A 1 113 ? -20.391 3.264 11.93 1 96.19 113 ASP A O 1
ATOM 857 N N . ASP A 1 114 ? -19.953 5.066 13.133 1 96.44 114 ASP A N 1
ATOM 858 C CA . ASP A 1 114 ? -20.938 5.859 12.398 1 96.44 114 ASP A CA 1
ATOM 859 C C . ASP A 1 114 ? -20.328 6.461 11.141 1 96.44 114 ASP A C 1
ATOM 861 O O . ASP A 1 114 ? -20.984 7.184 10.398 1 96.44 114 ASP A O 1
ATOM 865 N N . GLY A 1 115 ? -19 6.258 10.891 1 97.44 115 GLY A N 1
ATOM 866 C CA . GLY A 1 115 ? -18.328 6.66 9.664 1 97.44 115 GLY A CA 1
ATOM 867 C C . GLY A 1 115 ? -17.938 8.125 9.656 1 97.44 115 GLY A C 1
ATOM 868 O O . GLY A 1 115 ? -17.438 8.633 8.648 1 97.44 115 GLY A O 1
ATOM 869 N N . THR A 1 116 ? -18.047 8.844 10.828 1 98 116 THR A N 1
ATOM 870 C CA . THR A 1 116 ? -17.922 10.297 10.781 1 98 116 THR A CA 1
ATOM 871 C C . THR A 1 116 ? -16.531 10.727 11.219 1 98 116 THR A C 1
ATOM 873 O O . THR A 1 116 ? -16.125 11.875 10.992 1 98 116 THR A O 1
ATOM 876 N N . GLN A 1 117 ? -15.758 9.805 11.875 1 98.69 117 GLN A N 1
ATOM 877 C CA . GLN A 1 117 ? -14.414 10.125 12.352 1 98.69 117 GLN A CA 1
ATOM 878 C C . GLN A 1 117 ? -13.406 9.078 11.891 1 98.69 117 GLN A C 1
ATOM 880 O O . GLN A 1 117 ? -13.773 7.93 11.633 1 98.69 117 GLN A O 1
ATOM 885 N N . VAL A 1 118 ? -12.18 9.523 11.789 1 98.88 118 VAL A N 1
ATOM 886 C CA . VAL A 1 118 ? -11.078 8.625 11.469 1 98.88 118 VAL A CA 1
ATOM 887 C C . VAL A 1 118 ? -10.492 8.047 12.758 1 98.88 118 VAL A C 1
ATOM 889 O O . VAL A 1 118 ? -10.078 8.789 13.648 1 98.88 118 VAL A O 1
ATOM 892 N N . ALA A 1 119 ? -10.508 6.766 12.867 1 98.81 119 ALA A N 1
ATOM 893 C CA . ALA A 1 119 ? -10.008 6.109 14.07 1 98.81 119 ALA A CA 1
ATOM 894 C C . ALA A 1 119 ? -8.547 5.691 13.898 1 98.81 119 ALA A C 1
ATOM 896 O O . ALA A 1 119 ? -7.773 5.719 14.859 1 98.81 119 ALA A O 1
ATOM 897 N N . GLU A 1 120 ? -8.164 5.273 12.727 1 98.88 120 GLU A N 1
ATOM 898 C CA . GLU A 1 120 ? -6.832 4.719 12.492 1 98.88 120 GLU A CA 1
ATOM 899 C C . GLU A 1 120 ? -6.414 4.871 11.031 1 98.88 120 GLU A C 1
ATOM 901 O O . GLU A 1 120 ? -7.238 4.715 10.125 1 98.88 120 GLU A O 1
ATOM 906 N N . VAL A 1 121 ? -5.145 5.23 10.836 1 98.88 121 VAL A N 1
ATOM 907 C CA . VAL A 1 121 ? -4.57 5.266 9.492 1 98.88 121 VAL A CA 1
ATOM 908 C C . VAL A 1 121 ? -3.266 4.477 9.469 1 98.88 121 VAL A C 1
ATOM 910 O O . VAL A 1 121 ? -2.352 4.746 10.25 1 98.88 121 VAL A O 1
ATOM 913 N N . HIS A 1 122 ? -3.221 3.443 8.711 1 98.88 122 HIS A N 1
ATOM 914 C CA . HIS A 1 122 ? -1.967 2.859 8.25 1 98.88 122 HIS A CA 1
ATOM 915 C C . HIS A 1 122 ? -1.596 3.377 6.863 1 98.88 122 HIS A C 1
ATOM 917 O O . HIS A 1 122 ? -2.367 3.229 5.914 1 98.88 122 HIS A O 1
ATOM 923 N N . GLU A 1 123 ? -0.466 4.051 6.7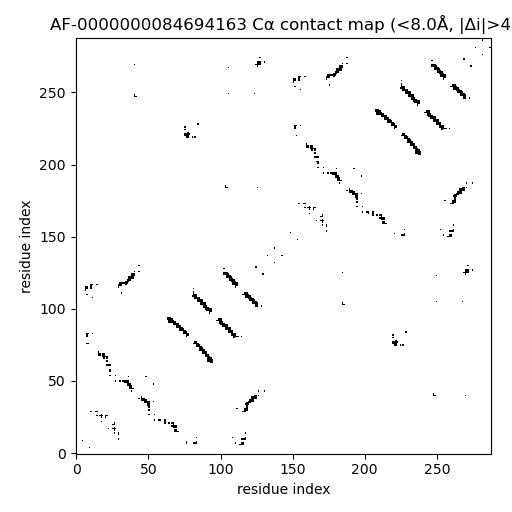73 1 98.81 123 GLU A N 1
ATOM 924 C CA . GLU A 1 123 ? -0.021 4.695 5.543 1 98.81 123 GLU A CA 1
ATOM 925 C C . GLU A 1 123 ? 1.233 4.023 4.988 1 98.81 123 GLU A C 1
ATOM 927 O O . GLU A 1 123 ? 2.326 4.199 5.531 1 98.81 123 GLU A O 1
ATOM 932 N N . PHE A 1 124 ? 1.066 3.256 3.941 1 98.94 124 PHE A N 1
ATOM 933 C CA . PHE A 1 124 ? 2.184 2.605 3.268 1 98.94 124 PHE A CA 1
ATOM 934 C C . PHE A 1 124 ? 2.785 3.523 2.209 1 98.94 124 PHE A C 1
ATOM 936 O O . PHE A 1 124 ? 2.16 3.783 1.179 1 98.94 124 PHE A O 1
ATOM 943 N N . VAL A 1 125 ? 3.994 4.004 2.469 1 98.62 125 VAL A N 1
ATOM 944 C CA . VAL A 1 125 ? 4.559 5.043 1.615 1 98.62 125 VAL A CA 1
ATOM 945 C C . VAL A 1 125 ? 5.66 4.453 0.736 1 98.62 125 VAL A C 1
ATOM 947 O O . VAL A 1 125 ? 6.105 3.324 0.964 1 98.62 125 VAL A O 1
ATOM 950 N N . ASP A 1 126 ? 6.047 5.164 -0.327 1 98.56 126 ASP A N 1
ATOM 951 C CA . ASP A 1 126 ? 7.285 4.922 -1.065 1 98.56 126 ASP A CA 1
ATOM 952 C C . ASP A 1 126 ? 8.508 5.121 -0.172 1 98.56 126 ASP A C 1
ATOM 954 O O . ASP A 1 126 ? 8.945 6.254 0.044 1 98.56 126 ASP A O 1
ATOM 958 N N . SER A 1 127 ? 8.992 4.02 0.312 1 98.06 127 SER A N 1
ATOM 959 C CA . SER A 1 127 ? 10.023 4.086 1.344 1 98.06 127 SER A CA 1
ATOM 960 C C . SER A 1 127 ? 11.312 4.688 0.799 1 98.06 127 SER A C 1
ATOM 962 O O . SER A 1 127 ? 12.039 5.379 1.521 1 98.06 127 SER A O 1
ATOM 964 N N . ALA A 1 128 ? 11.656 4.391 -0.443 1 97.06 128 ALA A N 1
ATOM 965 C CA . ALA A 1 128 ? 12.859 4.98 -1.03 1 97.06 128 ALA A CA 1
ATOM 966 C C . ALA A 1 128 ? 12.773 6.504 -1.03 1 97.06 128 ALA A C 1
ATOM 968 O O . ALA A 1 128 ? 13.742 7.184 -0.682 1 97.06 128 ALA A O 1
ATOM 969 N N . LYS A 1 129 ? 11.641 7.02 -1.395 1 95.5 129 LYS A N 1
ATOM 970 C CA . LYS A 1 129 ? 11.445 8.469 -1.396 1 95.5 129 LYS A CA 1
ATOM 971 C C . LYS A 1 129 ? 11.43 9.016 0.027 1 95.5 129 LYS A C 1
ATOM 973 O O . LYS A 1 129 ? 11.914 10.125 0.272 1 95.5 129 LYS A O 1
ATOM 978 N N . ALA A 1 130 ? 10.781 8.273 0.936 1 94.12 130 ALA A N 1
ATOM 979 C CA . ALA A 1 130 ? 10.773 8.703 2.332 1 94.12 130 ALA A CA 1
ATOM 980 C C . ALA A 1 130 ? 12.195 8.836 2.873 1 94.12 130 ALA A C 1
ATOM 982 O O . ALA A 1 130 ? 12.516 9.805 3.564 1 94.12 130 ALA A O 1
ATOM 983 N N . LEU A 1 131 ? 13.016 7.891 2.547 1 93.62 131 LEU A N 1
ATOM 984 C CA . LEU A 1 131 ? 14.398 7.918 3.006 1 93.62 131 LEU A CA 1
ATOM 985 C C . LEU A 1 131 ? 15.172 9.047 2.336 1 93.62 131 LEU A C 1
ATOM 987 O O . LEU A 1 131 ? 16.031 9.672 2.959 1 93.62 131 LEU A O 1
ATOM 991 N N . GLU A 1 132 ? 14.875 9.297 1.085 1 90 132 GLU A N 1
ATOM 992 C CA . GLU A 1 132 ? 15.477 10.43 0.384 1 90 132 GLU A CA 1
ATOM 993 C C . GLU A 1 132 ? 15.133 11.742 1.075 1 90 132 GLU A C 1
ATOM 995 O O . GLU A 1 132 ? 16 12.602 1.246 1 90 132 GLU A O 1
ATOM 1000 N N . MET A 1 133 ? 13.906 11.898 1.456 1 85.88 133 MET A N 1
ATOM 1001 C CA . MET A 1 133 ? 13.461 13.109 2.143 1 85.88 133 MET A CA 1
ATOM 1002 C C . MET A 1 133 ? 14.164 13.258 3.49 1 85.88 133 MET A C 1
ATOM 1004 O O . MET A 1 133 ? 14.602 14.352 3.852 1 85.88 133 MET A O 1
ATOM 1008 N N . ARG A 1 134 ? 14.211 12.172 4.172 1 84.19 134 ARG A N 1
ATOM 1009 C CA . ARG A 1 134 ? 14.867 12.188 5.477 1 84.19 134 ARG A CA 1
ATOM 1010 C C . ARG A 1 134 ? 16.328 12.594 5.352 1 84.19 134 ARG A C 1
ATOM 1012 O O . ARG A 1 134 ? 16.844 13.336 6.191 1 84.19 134 ARG A O 1
ATOM 1019 N N . ALA A 1 135 ? 16.969 12.156 4.367 1 83.81 135 ALA A N 1
ATOM 1020 C CA . ALA A 1 135 ? 18.391 12.469 4.148 1 83.81 135 ALA A CA 1
ATOM 1021 C C . ALA A 1 135 ? 18.578 13.93 3.76 1 83.81 135 ALA A C 1
ATOM 1023 O O . ALA A 1 135 ? 19.562 14.562 4.141 1 83.81 135 ALA A O 1
ATOM 1024 N N . LYS A 1 136 ? 17.719 14.445 2.988 1 76.94 136 LYS A N 1
ATOM 1025 C CA . LYS A 1 136 ? 17.828 15.82 2.502 1 76.94 136 LYS A CA 1
ATOM 1026 C C . LYS A 1 136 ? 17.406 16.812 3.578 1 76.94 136 LYS A C 1
ATOM 1028 O O . LYS A 1 136 ? 17.938 17.922 3.643 1 76.94 136 LYS A O 1
ATOM 1033 N N . MET A 1 137 ? 16.297 16.516 4.227 1 66 137 MET A N 1
ATOM 1034 C CA . MET A 1 137 ? 15.719 17.469 5.172 1 66 137 MET A CA 1
ATOM 1035 C C . MET A 1 137 ? 16.25 17.234 6.578 1 66 137 MET A C 1
ATOM 1037 O O . MET A 1 137 ? 16.031 18.047 7.48 1 66 137 MET A O 1
ATOM 1041 N N . ALA A 1 138 ? 16.719 15.992 7.031 1 56.28 138 ALA A N 1
ATOM 1042 C CA . ALA A 1 138 ? 17.172 15.766 8.398 1 56.28 138 ALA A CA 1
ATOM 1043 C C . ALA A 1 138 ? 18.203 16.812 8.805 1 56.28 138 ALA A C 1
ATOM 1045 O O . ALA A 1 138 ? 19.281 16.891 8.219 1 56.28 138 ALA A O 1
ATOM 1046 N N . PRO A 1 139 ? 17.578 17.797 9.258 1 47.72 139 PRO A N 1
ATOM 1047 C CA . PRO A 1 139 ? 18.562 18.609 9.992 1 47.72 139 PRO A CA 1
ATOM 1048 C C . PRO A 1 139 ? 19.438 17.766 10.914 1 47.72 139 PRO A C 1
ATOM 1050 O O . PRO A 1 139 ? 19.078 16.625 11.242 1 47.72 139 PRO A O 1
ATOM 1053 N N . LYS A 1 140 ? 20.719 18.297 11.344 1 44.97 140 LYS A N 1
ATOM 1054 C CA . LYS A 1 140 ? 21.578 17.594 12.289 1 44.97 140 LYS A CA 1
ATOM 1055 C C . LYS A 1 140 ? 20.75 16.922 13.383 1 44.97 140 LYS A C 1
ATOM 1057 O O . LYS A 1 140 ? 21.172 15.906 13.945 1 44.97 140 LYS A O 1
ATOM 1062 N N . ASP A 1 141 ? 19.719 17.5 13.969 1 36.5 141 ASP A N 1
ATOM 1063 C CA . ASP A 1 141 ? 18.969 17.125 15.172 1 36.5 141 ASP A CA 1
ATOM 1064 C C . ASP A 1 141 ? 17.719 16.312 14.812 1 36.5 141 ASP A C 1
ATOM 1066 O O . ASP A 1 141 ? 16.797 16.219 15.617 1 36.5 141 ASP A O 1
ATOM 1070 N N . PHE A 1 142 ? 17.344 15.984 13.805 1 40.56 142 PHE A N 1
ATOM 1071 C CA . PHE A 1 142 ? 16.109 15.312 13.422 1 40.56 142 PHE A CA 1
ATOM 1072 C C . PHE A 1 142 ? 15.922 14.023 14.211 1 40.56 142 PHE A C 1
ATOM 1074 O O . PHE A 1 142 ? 14.797 13.656 14.555 1 40.56 142 PHE A O 1
ATOM 1081 N N . ASP A 1 143 ? 16.844 13.133 14.234 1 37.34 143 ASP A N 1
ATOM 1082 C CA . ASP A 1 143 ? 16.812 11.898 15.016 1 37.34 143 ASP A CA 1
ATOM 1083 C C . ASP A 1 143 ? 16.953 12.188 16.5 1 37.34 143 ASP A C 1
ATOM 1085 O O . ASP A 1 143 ? 17.031 11.266 17.312 1 37.34 143 ASP A O 1
ATOM 1089 N N . SER A 1 144 ? 17.156 13.352 16.891 1 30.69 144 SER A N 1
ATOM 1090 C CA . SER A 1 144 ? 17.359 13.57 18.312 1 30.69 144 SER A CA 1
ATOM 1091 C C . SER A 1 144 ? 16.047 13.555 19.078 1 30.69 144 SER A C 1
ATOM 1093 O O . SER A 1 144 ? 15.023 14.047 18.578 1 30.69 144 SER A O 1
ATOM 1095 N N . MET B 1 1 ? -27.531 -16.969 6.75 1 38.38 1 MET B N 1
ATOM 1096 C CA . MET B 1 1 ? -26.781 -17.203 5.52 1 38.38 1 MET B CA 1
ATOM 1097 C C . MET B 1 1 ? -25.328 -17.562 5.828 1 38.38 1 MET B C 1
ATOM 1099 O O . MET B 1 1 ? -24.781 -17.141 6.848 1 38.38 1 MET B O 1
ATOM 1103 N N . SER B 1 2 ? -24.812 -18.578 5.664 1 44.84 2 SER B N 1
ATOM 1104 C CA . SER B 1 2 ? -23.547 -19.203 6.047 1 44.84 2 SER B CA 1
ATOM 1105 C C . SER B 1 2 ? -22.391 -18.219 5.93 1 44.84 2 SER B C 1
ATOM 1107 O O . SER B 1 2 ? -22.266 -17.516 4.926 1 44.84 2 SER B O 1
ATOM 1109 N N . THR B 1 3 ? -21.906 -17.438 7.047 1 58.31 3 THR B N 1
ATOM 1110 C CA . THR B 1 3 ? -20.891 -16.438 7.352 1 58.31 3 THR B CA 1
ATOM 1111 C C . THR B 1 3 ? -19.609 -16.719 6.578 1 58.31 3 THR B C 1
ATOM 1113 O O . THR B 1 3 ? -18.531 -16.25 6.957 1 58.31 3 THR B O 1
ATOM 1116 N N . ALA B 1 4 ? -19.812 -17.641 5.562 1 72.25 4 ALA B N 1
ATOM 1117 C CA . ALA B 1 4 ? -18.719 -18.188 4.758 1 72.25 4 ALA B CA 1
ATOM 1118 C C . ALA B 1 4 ? -17.969 -17.062 4.031 1 72.25 4 ALA B C 1
ATOM 1120 O O . ALA B 1 4 ? -18.578 -16.047 3.668 1 72.25 4 ALA B O 1
ATOM 1121 N N . GLN B 1 5 ? -16.75 -17.203 4.043 1 89 5 GLN B N 1
ATOM 1122 C CA . GLN B 1 5 ? -15.875 -16.297 3.314 1 89 5 GLN B CA 1
ATOM 1123 C C . GLN B 1 5 ? -16.344 -16.109 1.873 1 89 5 GLN B C 1
ATOM 1125 O O . GLN B 1 5 ? -16.75 -17.078 1.218 1 89 5 GLN B O 1
ATOM 1130 N N . SER B 1 6 ? -16.516 -14.953 1.384 1 95.38 6 SER B N 1
ATOM 1131 C CA . SER B 1 6 ? -16.938 -14.672 0.015 1 95.38 6 SER B CA 1
ATOM 1132 C C . SER B 1 6 ? -16.016 -15.352 -0.996 1 95.38 6 SER B C 1
ATOM 1134 O O . SER B 1 6 ? -14.883 -15.711 -0.673 1 95.38 6 SER B O 1
ATOM 1136 N N . GLN B 1 7 ? -16.547 -15.602 -2.227 1 96.69 7 GLN B N 1
ATOM 1137 C CA . GLN B 1 7 ? -15.734 -16.156 -3.312 1 96.69 7 GLN B CA 1
ATOM 1138 C C . GLN B 1 7 ? -14.516 -15.281 -3.592 1 96.69 7 GLN B C 1
ATOM 1140 O O . GLN B 1 7 ? -13.43 -15.797 -3.855 1 96.69 7 GLN B O 1
ATOM 1145 N N . ARG B 1 8 ? -14.672 -13.945 -3.557 1 96.75 8 ARG B N 1
ATOM 1146 C CA . ARG B 1 8 ? -13.57 -13.016 -3.783 1 96.75 8 ARG B CA 1
ATOM 1147 C C . ARG B 1 8 ? -12.445 -13.25 -2.779 1 96.75 8 ARG B C 1
ATOM 1149 O O . ARG B 1 8 ? -11.273 -13.305 -3.156 1 96.75 8 ARG B O 1
ATOM 1156 N N . LEU B 1 9 ? -12.812 -13.359 -1.531 1 97.62 9 LEU B N 1
ATOM 1157 C CA . LEU B 1 9 ? -11.82 -13.562 -0.477 1 97.62 9 LEU B CA 1
ATOM 1158 C C . LEU B 1 9 ? -11.133 -14.914 -0.625 1 97.62 9 LEU B C 1
ATOM 1160 O O . LEU B 1 9 ? -9.922 -15.016 -0.443 1 97.62 9 LEU B O 1
ATOM 1164 N N . GLN B 1 10 ? -11.883 -15.906 -0.964 1 98.12 10 GLN B N 1
ATOM 1165 C CA . GLN B 1 10 ? -11.289 -17.219 -1.185 1 98.12 10 GLN B CA 1
ATOM 1166 C C . GLN B 1 10 ? -10.258 -17.188 -2.311 1 98.12 10 GLN B C 1
ATOM 1168 O O . GLN B 1 10 ? -9.164 -17.734 -2.176 1 98.12 10 GLN B O 1
ATOM 1173 N N . THR B 1 11 ? -10.609 -16.547 -3.398 1 98.5 11 THR B N 1
ATOM 1174 C CA . THR B 1 11 ? -9.711 -16.453 -4.539 1 98.5 11 THR B CA 1
ATOM 1175 C C . THR B 1 11 ? -8.461 -15.648 -4.176 1 98.5 11 THR B C 1
ATOM 1177 O O . THR B 1 11 ? -7.348 -16.016 -4.559 1 98.5 11 THR B O 1
ATOM 1180 N N . ALA B 1 12 ? -8.609 -14.547 -3.439 1 98.56 12 ALA B N 1
ATOM 1181 C CA . ALA B 1 12 ? -7.469 -13.742 -3.006 1 98.56 12 ALA B CA 1
ATOM 1182 C C . ALA B 1 12 ? -6.516 -14.562 -2.143 1 98.56 12 ALA B C 1
ATOM 1184 O O . ALA B 1 12 ? -5.297 -14.492 -2.311 1 98.56 12 ALA B O 1
ATOM 1185 N N . HIS B 1 13 ? -7.078 -15.328 -1.226 1 98.38 13 HIS B N 1
ATOM 1186 C CA . HIS B 1 13 ? -6.234 -16.172 -0.381 1 98.38 13 HIS B CA 1
ATOM 1187 C C . HIS B 1 13 ? -5.523 -17.234 -1.202 1 98.38 13 HIS B C 1
ATOM 1189 O O . HIS B 1 13 ? -4.359 -17.562 -0.941 1 98.38 13 HIS B O 1
ATOM 1195 N N . ARG B 1 14 ? -6.18 -17.812 -2.188 1 98.5 14 ARG B N 1
ATOM 1196 C CA . ARG B 1 14 ? -5.543 -18.766 -3.082 1 98.5 14 ARG B CA 1
ATOM 1197 C C . ARG B 1 14 ? -4.402 -18.125 -3.859 1 98.5 14 ARG B C 1
ATOM 1199 O O . ARG B 1 14 ? -3.393 -18.766 -4.148 1 98.5 14 ARG B O 1
ATOM 1206 N N . LEU B 1 15 ? -4.582 -16.875 -4.246 1 98.69 15 LEU B N 1
ATOM 1207 C CA . LEU B 1 15 ? -3.508 -16.156 -4.918 1 98.69 15 LEU B CA 1
ATOM 1208 C C . LEU B 1 15 ? -2.277 -16.062 -4.02 1 98.69 15 LEU B C 1
ATOM 1210 O O . LEU B 1 15 ? -1.157 -16.328 -4.465 1 98.69 15 LEU B O 1
ATOM 1214 N N . LEU B 1 16 ? -2.516 -15.664 -2.762 1 98.56 16 LEU B N 1
ATOM 1215 C CA . LEU B 1 16 ? -1.402 -15.578 -1.822 1 98.56 16 LEU B CA 1
ATOM 1216 C C . LEU B 1 16 ? -0.708 -16.922 -1.676 1 98.56 16 LEU B C 1
ATOM 1218 O O . LEU B 1 16 ? 0.523 -17 -1.691 1 98.56 16 LEU B O 1
ATOM 1222 N N . ASP B 1 17 ? -1.52 -18 -1.567 1 98.12 17 ASP B N 1
ATOM 1223 C CA . ASP B 1 17 ? -0.967 -19.344 -1.513 1 98.12 17 ASP B CA 1
ATOM 1224 C C . ASP B 1 17 ? -0.191 -19.672 -2.787 1 98.12 17 ASP B C 1
ATOM 1226 O O . ASP B 1 17 ? 0.804 -20.406 -2.744 1 98.12 17 ASP B O 1
ATOM 1230 N N . GLY B 1 18 ? -0.702 -19.219 -3.898 1 98.25 18 GLY B N 1
ATOM 1231 C CA . GLY B 1 18 ? -0.017 -19.406 -5.168 1 98.25 18 GLY B CA 1
ATOM 1232 C C . GLY B 1 18 ? 1.386 -18.828 -5.18 1 98.25 18 GLY B C 1
ATOM 1233 O O . GLY B 1 18 ? 2.328 -19.484 -5.633 1 98.25 18 GLY B O 1
ATOM 1234 N N . TYR B 1 19 ? 1.568 -17.609 -4.688 1 97.81 19 TYR B N 1
ATOM 1235 C CA . TYR B 1 19 ? 2.904 -17.031 -4.566 1 97.81 19 TYR B CA 1
ATOM 1236 C C . TYR B 1 19 ? 3.807 -17.922 -3.721 1 97.81 19 TYR B C 1
ATOM 1238 O O . TYR B 1 19 ? 4.973 -18.141 -4.059 1 97.81 19 TYR B O 1
ATOM 1246 N N . GLY B 1 20 ? 3.244 -18.438 -2.65 1 97.5 20 GLY B N 1
ATOM 1247 C CA . GLY B 1 20 ? 4.02 -19.234 -1.716 1 97.5 20 GLY B CA 1
ATOM 1248 C C . GLY B 1 20 ? 4.395 -20.609 -2.268 1 97.5 20 GLY B C 1
ATOM 1249 O O . GLY B 1 20 ? 5.316 -21.25 -1.765 1 97.5 20 GLY B O 1
ATOM 1250 N N . SER B 1 21 ? 3.66 -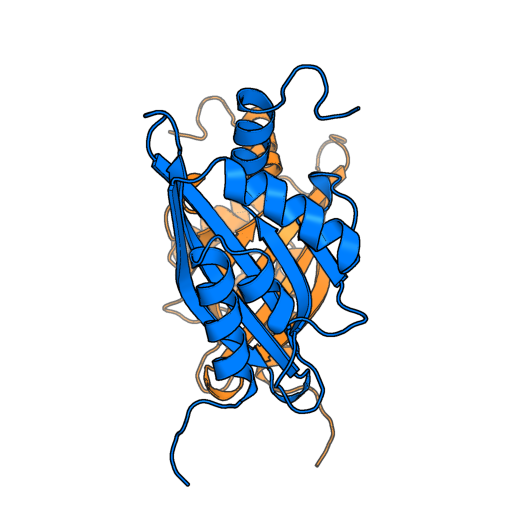21.062 -3.234 1 97.69 21 SER B N 1
ATOM 1251 C CA . SER B 1 21 ? 3.893 -22.391 -3.811 1 97.69 21 SER B CA 1
ATOM 1252 C C . SER B 1 21 ? 5.188 -22.422 -4.613 1 97.69 21 SER B C 1
ATOM 1254 O O . SER B 1 21 ? 5.711 -23.484 -4.914 1 97.69 21 SER B O 1
ATOM 1256 N N . LEU B 1 22 ? 5.609 -21.312 -5.066 1 97.38 22 LEU B N 1
ATOM 1257 C CA . LEU B 1 22 ? 6.746 -21.141 -5.965 1 97.38 22 LEU B CA 1
ATOM 1258 C C . LEU B 1 22 ? 6.543 -21.938 -7.254 1 97.38 22 LEU B C 1
ATOM 1260 O O . LEU B 1 22 ? 7.512 -22.406 -7.852 1 97.38 22 LEU B O 1
ATOM 1264 N N . SER B 1 23 ? 5.348 -22.156 -7.57 1 97.81 23 SER B N 1
ATOM 1265 C CA . SER B 1 23 ? 4.949 -22.781 -8.828 1 97.81 23 SER B CA 1
ATOM 1266 C C . SER B 1 23 ? 4.246 -21.781 -9.742 1 97.81 23 SER B C 1
ATOM 1268 O O . SER B 1 23 ? 3.135 -21.344 -9.445 1 97.81 23 SER B O 1
ATOM 1270 N N . VAL B 1 24 ? 4.891 -21.484 -10.867 1 97.75 24 VAL B N 1
ATOM 1271 C CA . VAL B 1 24 ? 4.305 -20.547 -11.82 1 97.75 24 VAL B CA 1
ATOM 1272 C C . VAL B 1 24 ? 2.938 -21.047 -12.273 1 97.75 24 VAL B C 1
ATOM 1274 O O . VAL B 1 24 ? 1.978 -20.281 -12.359 1 97.75 24 VAL B O 1
ATOM 1277 N N . GLY B 1 25 ? 2.848 -22.312 -12.539 1 97.81 25 GLY B N 1
ATOM 1278 C CA . GLY B 1 25 ? 1.584 -22.906 -12.953 1 97.81 25 GLY B CA 1
ATOM 1279 C C . GLY B 1 25 ? 0.479 -22.734 -11.93 1 97.81 25 GLY B C 1
ATOM 1280 O O . GLY B 1 25 ? -0.647 -22.359 -12.273 1 97.81 25 GLY B O 1
ATOM 1281 N N . THR B 1 26 ? 0.788 -22.969 -10.617 1 97.94 26 THR B N 1
ATOM 1282 C CA . THR B 1 26 ? -0.184 -22.797 -9.539 1 97.94 26 THR B CA 1
ATOM 1283 C C . THR B 1 26 ? -0.641 -21.344 -9.445 1 97.94 26 THR B C 1
ATOM 1285 O O . THR B 1 26 ? -1.836 -21.078 -9.312 1 97.94 26 THR B O 1
ATOM 1288 N N . LEU B 1 27 ? 0.327 -20.422 -9.531 1 98.06 27 LEU B N 1
ATOM 1289 C CA . LEU B 1 27 ? 0.021 -19 -9.438 1 98.06 27 LEU B CA 1
ATOM 1290 C C . LEU B 1 27 ? -0.85 -18.562 -10.602 1 98.06 27 LEU B C 1
ATOM 1292 O O . LEU B 1 27 ? -1.869 -17.891 -10.406 1 98.06 27 LEU B O 1
ATOM 1296 N N . THR B 1 28 ? -0.54 -19 -11.805 1 97.44 28 THR B N 1
ATOM 1297 C CA . THR B 1 28 ? -1.16 -18.406 -12.984 1 97.44 28 THR B CA 1
ATOM 1298 C C . THR B 1 28 ? -2.479 -19.109 -13.305 1 97.44 28 THR B C 1
ATOM 1300 O O . THR B 1 28 ? -3.275 -18.609 -14.102 1 97.44 28 THR B O 1
ATOM 1303 N N . ALA B 1 29 ? -2.812 -20.281 -12.648 1 97.19 29 ALA B N 1
ATOM 1304 C CA . ALA B 1 29 ? -4.082 -20.969 -12.82 1 97.19 29 ALA B CA 1
ATOM 1305 C C . ALA B 1 29 ? -5.254 -20.109 -12.359 1 97.19 29 ALA B C 1
ATOM 1307 O O . ALA B 1 29 ? -6.395 -20.328 -12.773 1 97.19 29 ALA B O 1
ATOM 1308 N N . LEU B 1 30 ? -4.996 -19.156 -11.555 1 97.88 30 LEU B N 1
ATOM 1309 C CA . LEU B 1 30 ? -6.027 -18.312 -10.969 1 97.88 30 LEU B CA 1
ATOM 1310 C C . LEU B 1 30 ? -6.23 -17.047 -11.797 1 97.88 30 LEU B C 1
ATOM 1312 O O . LEU B 1 30 ? -7.18 -16.281 -11.57 1 97.88 30 LEU B O 1
ATOM 1316 N N . LEU B 1 31 ? -5.375 -16.781 -12.75 1 98.75 31 LEU B N 1
ATOM 1317 C CA . LEU B 1 31 ? -5.363 -15.484 -13.43 1 98.75 31 LEU B CA 1
ATOM 1318 C C . LEU B 1 31 ? -6.289 -15.5 -14.641 1 98.75 31 LEU B C 1
ATOM 1320 O O . LEU B 1 31 ? -6.34 -16.484 -15.375 1 98.75 31 LEU B O 1
ATOM 1324 N N . ALA B 1 32 ? -7.035 -14.484 -14.82 1 98.62 32 ALA B N 1
ATOM 1325 C CA . ALA B 1 32 ? -7.832 -14.297 -16.031 1 98.62 32 ALA B CA 1
ATOM 1326 C C . ALA B 1 32 ? -6.938 -14.133 -17.25 1 98.62 32 ALA B C 1
ATOM 1328 O O . ALA B 1 32 ? -5.762 -13.789 -17.125 1 98.62 32 ALA B O 1
ATOM 1329 N N . ASP B 1 33 ? -7.434 -14.32 -18.453 1 97.19 33 ASP B N 1
ATOM 1330 C CA . ASP B 1 33 ? -6.68 -14.211 -19.703 1 97.19 33 ASP B CA 1
ATOM 1331 C C . ASP B 1 33 ? -6.18 -12.781 -19.906 1 97.19 33 ASP B C 1
ATOM 1333 O O . ASP B 1 33 ? -5.094 -12.57 -20.453 1 97.19 33 ASP B O 1
ATOM 1337 N N . ASN B 1 34 ? -6.922 -11.852 -19.484 1 97.44 34 ASN B N 1
ATOM 1338 C CA . ASN B 1 34 ? -6.559 -10.453 -19.672 1 97.44 34 ASN B CA 1
ATOM 1339 C C . ASN B 1 34 ? -5.898 -9.875 -18.422 1 97.44 34 ASN B C 1
ATOM 1341 O O . ASN B 1 34 ? -5.957 -8.664 -18.188 1 97.44 34 ASN B O 1
ATOM 1345 N N . PHE B 1 35 ? -5.355 -10.75 -17.641 1 98.69 35 PHE B N 1
ATOM 1346 C CA . PHE B 1 35 ? -4.695 -10.383 -16.391 1 98.69 35 PHE B CA 1
ATOM 1347 C C . PHE B 1 35 ? -3.66 -9.289 -16.625 1 98.69 35 PHE B C 1
ATOM 1349 O O . PHE B 1 35 ? -2.941 -9.312 -17.641 1 98.69 35 PHE B O 1
ATOM 1356 N N . LYS B 1 36 ? -3.592 -8.297 -15.68 1 98.75 36 LYS B N 1
ATOM 1357 C CA . LYS B 1 36 ? -2.568 -7.258 -15.641 1 98.75 36 LYS B CA 1
ATOM 1358 C C . LYS B 1 36 ? -1.955 -7.148 -14.25 1 98.75 36 LYS B C 1
ATOM 1360 O O . LYS B 1 36 ? -2.66 -7.266 -13.242 1 98.75 36 LYS B O 1
ATOM 1365 N N . HIS B 1 37 ? -0.675 -6.906 -14.227 1 98.81 37 HIS B N 1
ATOM 1366 C CA . HIS B 1 37 ? 0.069 -6.738 -12.984 1 98.81 37 HIS B CA 1
ATOM 1367 C C . HIS B 1 37 ? 0.932 -5.484 -13.023 1 98.81 37 HIS B C 1
ATOM 1369 O O . HIS B 1 37 ? 1.607 -5.219 -14.016 1 98.81 37 HIS B O 1
ATOM 1375 N N . GLN B 1 38 ? 0.826 -4.703 -12.008 1 98.69 38 GLN B N 1
ATOM 1376 C CA . GLN B 1 38 ? 1.651 -3.508 -11.891 1 98.69 38 GLN B CA 1
ATOM 1377 C C . GLN B 1 38 ? 2.295 -3.416 -10.508 1 98.69 38 GLN B C 1
ATOM 1379 O O . GLN B 1 38 ? 1.6 -3.459 -9.492 1 98.69 38 GLN B O 1
ATOM 1384 N N . VAL B 1 39 ? 3.635 -3.363 -10.539 1 98.31 39 VAL B N 1
ATOM 1385 C CA . VAL B 1 39 ? 4.352 -3.066 -9.305 1 98.31 39 VAL B CA 1
ATOM 1386 C C . VAL B 1 39 ? 4.387 -1.556 -9.078 1 98.31 39 VAL B C 1
ATOM 1388 O O . VAL B 1 39 ? 4.652 -0.789 -10.008 1 98.31 39 VAL B O 1
ATOM 1391 N N . LEU B 1 40 ? 4.023 -1.259 -7.926 1 98.56 40 LEU B N 1
ATOM 1392 C CA . LEU B 1 40 ? 4.078 0.116 -7.441 1 98.56 40 LEU B CA 1
ATOM 1393 C C . LEU B 1 40 ? 5.016 0.233 -6.242 1 98.56 40 LEU B C 1
ATOM 1395 O O . LEU B 1 40 ? 5.32 -0.766 -5.586 1 98.56 40 LEU B O 1
ATOM 1399 N N . PRO B 1 41 ? 5.516 1.548 -5.891 1 98.5 41 PRO B N 1
ATOM 1400 C CA . PRO B 1 41 ? 5.152 2.842 -6.473 1 98.5 41 PRO B CA 1
ATOM 1401 C C . PRO B 1 41 ? 5.719 3.031 -7.879 1 98.5 41 PRO B C 1
ATOM 1403 O O . PRO B 1 41 ? 6.602 2.281 -8.305 1 98.5 41 PRO B O 1
ATOM 1406 N N . GLU B 1 42 ? 5.18 4.031 -8.602 1 97.69 42 GLU B N 1
ATOM 1407 C CA . GLU B 1 42 ? 5.59 4.324 -9.969 1 97.69 42 GLU B CA 1
ATOM 1408 C C . GLU B 1 42 ? 7.059 4.738 -10.031 1 97.69 42 GLU B C 1
ATOM 1410 O O . GLU B 1 42 ? 7.715 4.566 -11.055 1 97.69 42 GLU B O 1
ATOM 1415 N N . SER B 1 43 ? 7.582 5.223 -8.953 1 96 43 SER B N 1
ATOM 1416 C CA . SER B 1 43 ? 8.961 5.688 -8.906 1 96 43 SER B CA 1
ATOM 1417 C C . SER B 1 43 ? 9.938 4.547 -9.172 1 96 43 SER B C 1
ATOM 1419 O O . SER B 1 43 ? 11.086 4.785 -9.547 1 96 43 SER B O 1
ATOM 1421 N N . LEU B 1 44 ? 9.539 3.295 -8.953 1 96.69 44 LEU B N 1
ATOM 1422 C CA . LEU B 1 44 ? 10.398 2.145 -9.211 1 96.69 44 LEU B CA 1
ATOM 1423 C C . LEU B 1 44 ? 10.609 1.945 -10.711 1 96.69 44 LEU B C 1
ATOM 1425 O O . LEU B 1 44 ? 11.508 1.215 -11.125 1 96.69 44 LEU B O 1
ATOM 1429 N N . GLY B 1 45 ? 9.703 2.539 -11.531 1 96.06 45 GLY B N 1
ATOM 1430 C CA . GLY B 1 45 ? 9.852 2.482 -12.977 1 96.06 45 GLY B CA 1
ATOM 1431 C C . GLY B 1 45 ? 9.625 1.096 -13.547 1 96.06 45 GLY B C 1
ATOM 1432 O O . GLY B 1 45 ? 10.188 0.75 -14.594 1 96.06 45 GLY B O 1
ATOM 1433 N N . MET B 1 46 ? 8.914 0.256 -12.898 1 95.44 46 MET B N 1
ATOM 1434 C CA . MET B 1 46 ? 8.648 -1.093 -13.391 1 95.44 46 MET B CA 1
ATOM 1435 C C . MET B 1 46 ? 7.434 -1.107 -14.305 1 95.44 46 MET B C 1
ATOM 1437 O O . MET B 1 46 ? 6.367 -0.604 -13.945 1 95.44 46 MET B O 1
ATOM 1441 N N . ALA B 1 47 ? 7.59 -1.653 -15.406 1 95.81 47 ALA B N 1
ATOM 1442 C CA . ALA B 1 47 ? 6.527 -1.688 -16.406 1 95.81 47 ALA B CA 1
ATOM 1443 C C . ALA B 1 47 ? 5.395 -2.613 -15.984 1 95.81 47 ALA B C 1
ATOM 1445 O O . ALA B 1 47 ? 5.621 -3.6 -15.281 1 95.81 47 ALA B O 1
ATOM 1446 N N . ALA B 1 48 ? 4.188 -2.26 -16.453 1 98 48 ALA B N 1
ATOM 1447 C CA . ALA B 1 48 ? 3.062 -3.174 -16.281 1 98 48 ALA B CA 1
ATOM 1448 C C . ALA B 1 48 ? 3.293 -4.473 -17.047 1 98 48 ALA B C 1
ATOM 1450 O O . ALA B 1 48 ? 3.984 -4.484 -18.078 1 98 48 ALA B O 1
ATOM 1451 N N . ARG B 1 49 ? 2.742 -5.535 -16.547 1 98.44 49 ARG B N 1
ATOM 1452 C CA . ARG B 1 49 ? 2.895 -6.848 -17.172 1 98.44 49 ARG B CA 1
ATOM 1453 C C . ARG B 1 49 ? 1.539 -7.438 -17.547 1 98.44 49 ARG B C 1
ATOM 1455 O O . ARG B 1 49 ? 0.58 -7.34 -16.781 1 98.44 49 ARG B O 1
ATOM 1462 N N . ASP B 1 50 ? 1.535 -8 -18.766 1 98.44 50 ASP B N 1
ATOM 1463 C CA . ASP B 1 50 ? 0.425 -8.898 -19.078 1 98.44 50 ASP B CA 1
ATOM 1464 C C . ASP B 1 50 ? 0.664 -10.289 -18.5 1 98.44 50 ASP B C 1
ATOM 1466 O O . ASP B 1 50 ? 1.649 -10.523 -17.797 1 98.44 50 ASP B O 1
ATOM 1470 N N . LYS B 1 51 ? -0.255 -11.133 -18.766 1 98.12 51 LYS B N 1
ATOM 1471 C CA . LYS B 1 51 ? -0.203 -12.469 -18.172 1 98.12 51 LYS B CA 1
ATOM 1472 C C . LYS B 1 51 ? 1.094 -13.18 -18.531 1 98.12 51 LYS B C 1
ATOM 1474 O O . LYS B 1 51 ? 1.778 -13.719 -17.656 1 98.12 51 LYS B O 1
ATOM 1479 N N . ALA B 1 52 ? 1.51 -13.172 -19.781 1 97.69 52 ALA B N 1
ATOM 1480 C CA . ALA B 1 52 ? 2.703 -13.883 -20.234 1 97.69 52 ALA B CA 1
ATOM 1481 C C . ALA B 1 52 ? 3.963 -13.297 -19.609 1 97.69 52 ALA B C 1
ATOM 1483 O O . ALA B 1 52 ? 4.828 -14.031 -19.125 1 97.69 52 ALA B O 1
ATOM 1484 N N . SER B 1 53 ? 4.062 -11.984 -19.656 1 97.62 53 SER B N 1
ATOM 1485 C CA . SER B 1 53 ? 5.227 -11.336 -19.078 1 97.62 53 SER B CA 1
ATOM 1486 C C . SER B 1 53 ? 5.27 -11.539 -17.562 1 97.62 53 SER B C 1
ATOM 1488 O O . SER B 1 53 ? 6.352 -11.641 -16.969 1 97.62 53 SER B O 1
ATOM 1490 N N . PHE B 1 54 ? 4.125 -11.555 -16.938 1 98.06 54 PHE B N 1
ATOM 1491 C CA . PHE B 1 54 ? 4.062 -11.812 -15.5 1 98.06 54 PHE B CA 1
ATOM 1492 C C . PHE B 1 54 ? 4.562 -13.219 -15.188 1 98.06 54 PHE B C 1
ATOM 1494 O O . PHE B 1 54 ? 5.293 -13.422 -14.219 1 98.06 54 PHE B O 1
ATOM 1501 N N . GLU B 1 55 ? 4.16 -14.164 -15.977 1 97.31 55 GLU B N 1
ATOM 1502 C CA . GLU B 1 55 ? 4.617 -15.539 -15.797 1 97.31 55 GLU B CA 1
ATOM 1503 C C . GLU B 1 55 ? 6.141 -15.625 -15.859 1 97.31 55 GLU B C 1
ATOM 1505 O O . GLU B 1 55 ? 6.762 -16.312 -15.039 1 97.31 55 GLU B O 1
ATOM 1510 N N . GLN B 1 56 ? 6.719 -14.953 -16.781 1 96.81 56 GLN B N 1
ATOM 1511 C CA . GLN B 1 56 ? 8.172 -14.938 -16.922 1 96.81 56 GLN B CA 1
ATOM 1512 C C . GLN B 1 56 ? 8.828 -14.281 -15.711 1 96.81 56 GLN B C 1
ATOM 1514 O O . GLN B 1 56 ? 9.828 -14.789 -15.195 1 96.81 56 GLN B O 1
ATOM 1519 N N . HIS B 1 57 ? 8.289 -13.188 -15.344 1 95.06 57 HIS B N 1
ATOM 1520 C CA . HIS B 1 57 ? 8.805 -12.492 -14.172 1 95.06 57 HIS B CA 1
ATOM 1521 C C . HIS B 1 57 ? 8.727 -13.375 -12.93 1 95.06 57 HIS B C 1
ATOM 1523 O O . HIS B 1 57 ? 9.703 -13.492 -12.188 1 95.06 57 HIS B O 1
ATOM 1529 N N . ALA B 1 58 ? 7.551 -13.984 -12.727 1 95.94 58 ALA B N 1
ATOM 1530 C CA . ALA B 1 58 ? 7.348 -14.859 -11.578 1 95.94 58 ALA B CA 1
ATOM 1531 C C . ALA B 1 58 ? 8.344 -16.016 -11.594 1 95.94 58 ALA B C 1
ATOM 1533 O O . ALA B 1 58 ? 8.898 -16.375 -10.555 1 95.94 58 ALA B O 1
ATOM 1534 N N . ALA B 1 59 ? 8.586 -16.547 -12.742 1 96.19 59 ALA B N 1
ATOM 1535 C CA . ALA B 1 59 ? 9.555 -17.641 -12.867 1 96.19 59 ALA B CA 1
ATOM 1536 C C . ALA B 1 59 ? 10.938 -17.203 -12.391 1 96.19 59 ALA B C 1
ATOM 1538 O O . ALA B 1 59 ? 11.625 -17.938 -11.68 1 96.19 59 ALA B O 1
ATOM 1539 N N . GLY B 1 60 ? 11.352 -16.062 -12.859 1 92.94 60 GLY B N 1
ATOM 1540 C CA . GLY B 1 60 ? 12.625 -15.508 -12.438 1 92.94 60 GLY B CA 1
ATOM 1541 C C . GLY B 1 60 ? 12.711 -15.305 -10.93 1 92.94 60 GLY B C 1
ATOM 1542 O O . GLY B 1 60 ? 13.711 -15.68 -10.312 1 92.94 60 GLY B O 1
ATOM 1543 N N . ILE B 1 61 ? 11.664 -14.758 -10.32 1 91.94 61 ILE B N 1
ATOM 1544 C CA . ILE B 1 61 ? 11.641 -14.5 -8.883 1 91.94 61 ILE B CA 1
ATOM 1545 C C . ILE B 1 61 ? 11.641 -15.82 -8.125 1 91.94 61 ILE B C 1
ATOM 1547 O O . ILE B 1 61 ? 12.414 -16 -7.176 1 91.94 61 ILE B O 1
ATOM 1551 N N . PHE B 1 62 ? 10.812 -16.75 -8.539 1 95.12 62 PHE B N 1
ATOM 1552 C CA . PHE B 1 62 ? 10.664 -18.016 -7.84 1 95.12 62 PHE B CA 1
ATOM 1553 C C . PHE B 1 62 ? 11.961 -18.812 -7.891 1 95.12 62 PHE B C 1
ATOM 1555 O O . PHE B 1 62 ? 12.258 -19.594 -6.977 1 95.12 62 PHE B O 1
ATOM 1562 N N . SER B 1 63 ? 12.75 -18.562 -8.891 1 94.31 63 SER B N 1
ATOM 1563 C CA . SER B 1 63 ? 13.977 -19.328 -9.094 1 94.31 63 SER B CA 1
ATOM 1564 C C . SER B 1 63 ? 15.016 -19 -8.023 1 94.31 63 SER B C 1
ATOM 1566 O O . SER B 1 63 ? 15.953 -19.781 -7.801 1 94.31 63 SER B O 1
ATOM 1568 N N . VAL B 1 64 ? 14.875 -17.953 -7.348 1 91.56 64 VAL B N 1
ATOM 1569 C CA . VAL B 1 64 ? 15.922 -17.562 -6.418 1 91.56 64 VAL B CA 1
ATOM 1570 C C . VAL B 1 64 ? 15.531 -17.938 -4.992 1 91.56 64 VAL B C 1
ATOM 1572 O O . VAL B 1 64 ? 16.344 -17.875 -4.074 1 91.56 64 VAL B O 1
ATOM 1575 N N . PHE B 1 65 ? 14.273 -18.344 -4.805 1 95.56 65 PHE B N 1
ATOM 1576 C CA . PHE B 1 65 ? 13.797 -18.641 -3.457 1 95.56 65 PHE B CA 1
ATOM 1577 C C . PHE B 1 65 ? 13.672 -20.141 -3.24 1 95.56 65 PHE B C 1
ATOM 1579 O O . PHE B 1 65 ? 13.242 -20.875 -4.137 1 95.56 65 PHE B O 1
ATOM 1586 N N . GLU B 1 66 ? 14.078 -20.594 -2.061 1 96.69 66 GLU B N 1
ATOM 1587 C CA . GLU B 1 66 ? 13.82 -21.938 -1.572 1 96.69 66 GLU B CA 1
ATOM 1588 C C . GLU B 1 66 ? 12.414 -22.062 -0.993 1 96.69 66 GLU B C 1
ATOM 1590 O O . GLU B 1 66 ? 11.734 -23.062 -1.192 1 96.69 66 GLU B O 1
ATOM 1595 N N . SER B 1 67 ? 12.062 -21.078 -0.287 1 97.94 67 SER B N 1
ATOM 1596 C CA . SER B 1 67 ? 10.719 -20.953 0.271 1 97.94 67 SER B CA 1
ATOM 1597 C C . SER B 1 67 ? 10.266 -19.5 0.289 1 97.94 67 SER B C 1
ATOM 1599 O O . SER B 1 67 ? 11.102 -18.578 0.309 1 97.94 67 SER B O 1
ATOM 1601 N N . PHE B 1 68 ? 9.047 -19.312 0.235 1 97.62 68 PHE B N 1
ATOM 1602 C CA . PHE B 1 68 ? 8.438 -17.984 0.202 1 97.62 68 PHE B CA 1
ATOM 1603 C C . PHE B 1 68 ? 7.023 -18.031 0.773 1 97.62 68 PHE B C 1
ATOM 1605 O O . PHE B 1 68 ? 6.316 -19.031 0.624 1 97.62 68 PHE B O 1
ATOM 1612 N N . ALA B 1 69 ? 6.625 -16.969 1.424 1 98.5 69 ALA B N 1
ATOM 1613 C CA . ALA B 1 69 ? 5.258 -16.875 1.932 1 98.5 69 ALA B CA 1
ATOM 1614 C C . ALA B 1 69 ? 4.762 -15.422 1.905 1 98.5 69 ALA B C 1
ATOM 1616 O O . ALA B 1 69 ? 5.512 -14.5 2.234 1 98.5 69 ALA B O 1
ATOM 1617 N N . MET B 1 70 ? 3.623 -15.281 1.412 1 98.38 70 MET B N 1
ATOM 1618 C CA . MET B 1 70 ? 2.854 -14.062 1.646 1 98.38 70 MET B CA 1
ATOM 1619 C C . MET B 1 70 ? 2.055 -14.164 2.939 1 98.38 70 MET B C 1
ATOM 1621 O O . MET B 1 70 ? 1.2 -15.047 3.08 1 98.38 70 MET B O 1
ATOM 1625 N N . VAL B 1 71 ? 2.307 -13.297 3.867 1 98.44 71 VAL B N 1
ATOM 1626 C CA . VAL B 1 71 ? 1.659 -13.352 5.172 1 98.44 71 VAL B CA 1
ATOM 1627 C C . VAL B 1 71 ? 0.718 -12.156 5.336 1 98.44 71 VAL B C 1
ATOM 1629 O O . VAL B 1 71 ? 1.166 -11.031 5.578 1 98.44 71 VAL B O 1
ATOM 1632 N N . PRO B 1 72 ? -0.567 -12.398 5.199 1 98.5 72 PRO B N 1
ATOM 1633 C CA . PRO B 1 72 ? -1.497 -11.266 5.32 1 98.5 72 PRO B CA 1
ATOM 1634 C C . PRO B 1 72 ? -1.492 -10.648 6.715 1 98.5 72 PRO B C 1
ATOM 1636 O O . PRO B 1 72 ? -1.54 -11.367 7.715 1 98.5 72 PRO B O 1
ATOM 1639 N N . LYS B 1 73 ? -1.398 -9.375 6.812 1 98.25 73 LYS B N 1
ATOM 1640 C CA . LYS B 1 73 ? -1.489 -8.609 8.047 1 98.25 73 LYS B CA 1
ATOM 1641 C C . LYS B 1 73 ? -2.861 -7.953 8.195 1 98.25 73 LYS B C 1
ATOM 1643 O O . LYS B 1 73 ? -3.357 -7.777 9.305 1 98.25 73 LYS B O 1
ATOM 1648 N N . ALA B 1 74 ? -3.457 -7.531 7.117 1 98.38 74 ALA B N 1
ATOM 1649 C CA . ALA B 1 74 ? -4.812 -6.992 7.023 1 98.38 74 ALA B CA 1
ATOM 1650 C C . ALA B 1 74 ? -5.441 -7.328 5.672 1 98.38 74 ALA B C 1
ATOM 1652 O O . ALA B 1 74 ? -4.75 -7.383 4.652 1 98.38 74 ALA B O 1
ATOM 1653 N N . VAL B 1 75 ? -6.73 -7.574 5.66 1 98.62 75 VAL B N 1
ATOM 1654 C CA . VAL B 1 75 ? -7.48 -7.883 4.445 1 98.62 75 VAL B CA 1
ATOM 1655 C C . VAL B 1 75 ? -8.766 -7.059 4.41 1 98.62 75 VAL B C 1
ATOM 1657 O O . VAL B 1 75 ? -9.516 -7.023 5.391 1 98.62 75 VAL B O 1
ATOM 1660 N N . PHE B 1 76 ? -8.969 -6.371 3.303 1 98.56 76 PHE B N 1
ATOM 1661 C CA . PHE B 1 76 ? -10.172 -5.578 3.09 1 98.56 76 PHE B CA 1
ATOM 1662 C C . PHE B 1 76 ? -10.891 -6.012 1.817 1 98.56 76 PHE B C 1
ATOM 1664 O O . PHE B 1 76 ? -10.25 -6.363 0.825 1 98.56 76 PHE B O 1
ATOM 1671 N N . GLU B 1 77 ? -12.18 -6 1.88 1 98.19 77 GLU B N 1
ATOM 1672 C CA . GLU B 1 77 ? -12.984 -6.438 0.746 1 98.19 77 GLU B CA 1
ATOM 1673 C C . GLU B 1 77 ? -13.961 -5.348 0.309 1 98.19 77 GL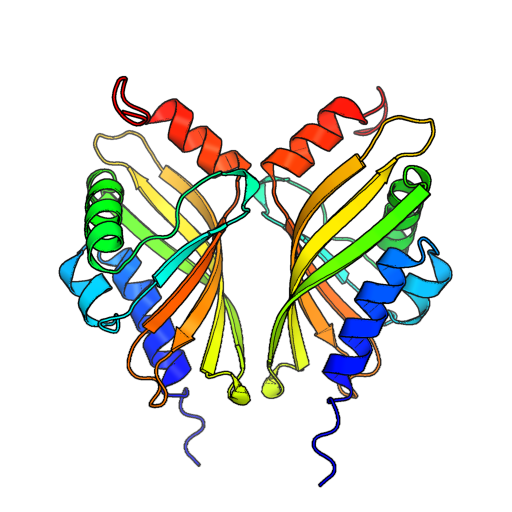U B C 1
ATOM 1675 O O . GLU B 1 77 ? -14.734 -4.84 1.121 1 98.19 77 GLU B O 1
ATOM 1680 N N . ASP B 1 78 ? -13.883 -4.883 -0.937 1 97.75 78 ASP B N 1
ATOM 1681 C CA . ASP B 1 78 ? -14.852 -4.012 -1.591 1 97.75 78 ASP B CA 1
ATOM 1682 C C . ASP B 1 78 ? -15.734 -4.801 -2.553 1 97.75 78 ASP B C 1
ATOM 1684 O O . ASP B 1 78 ? -15.359 -5.031 -3.705 1 97.75 78 ASP B O 1
ATOM 1688 N N . SER B 1 79 ? -16.891 -5.16 -2.135 1 95.06 79 SER B N 1
ATOM 1689 C CA . SER B 1 79 ? -17.766 -6.02 -2.93 1 95.06 79 SER B CA 1
ATOM 1690 C C . SER B 1 79 ? -18.297 -5.285 -4.16 1 95.06 79 SER B C 1
ATOM 1692 O O . SER B 1 79 ? -18.484 -5.898 -5.215 1 95.06 79 SER B O 1
ATOM 1694 N N . ASP B 1 80 ? -18.453 -3.945 -4.059 1 93.38 80 ASP B N 1
ATOM 1695 C CA . ASP B 1 80 ? -18.984 -3.176 -5.18 1 93.38 80 ASP B CA 1
ATOM 1696 C C . ASP B 1 80 ? -18 -3.127 -6.336 1 93.38 80 ASP B C 1
ATOM 1698 O O . ASP B 1 80 ? -18.391 -3.146 -7.504 1 93.38 80 ASP B O 1
ATOM 1702 N N . ARG B 1 81 ? -16.719 -3.176 -6 1 94.94 81 ARG B N 1
ATOM 1703 C CA . ARG B 1 81 ? -15.688 -3.055 -7.027 1 94.94 81 ARG B CA 1
ATOM 1704 C C . ARG B 1 81 ? -15.008 -4.395 -7.277 1 94.94 81 ARG B C 1
ATOM 1706 O O . ARG B 1 81 ? -14.008 -4.465 -8 1 94.94 81 ARG B O 1
ATOM 1713 N N . ASN B 1 82 ? -15.469 -5.445 -6.684 1 97.38 82 ASN B N 1
ATOM 1714 C CA . ASN B 1 82 ? -14.914 -6.785 -6.824 1 97.38 82 ASN B CA 1
ATOM 1715 C C . ASN B 1 82 ? -13.414 -6.797 -6.559 1 97.38 82 ASN B C 1
ATOM 1717 O O . ASN B 1 82 ? -12.641 -7.34 -7.352 1 97.38 82 ASN B O 1
ATOM 1721 N N . THR B 1 83 ? -13.07 -6.168 -5.492 1 98.62 83 THR B N 1
ATOM 1722 C CA . THR B 1 83 ? -11.656 -5.984 -5.184 1 98.62 83 THR B CA 1
ATOM 1723 C C . THR B 1 83 ? -11.359 -6.387 -3.744 1 98.62 83 THR B C 1
ATOM 1725 O O . THR B 1 83 ? -12.164 -6.137 -2.846 1 98.62 83 THR B O 1
ATOM 1728 N N . VAL B 1 84 ? -10.266 -7.074 -3.535 1 98.81 84 VAL B N 1
ATOM 1729 C CA . VAL B 1 84 ? -9.695 -7.363 -2.223 1 98.81 84 VAL B CA 1
ATOM 1730 C C . VAL B 1 84 ? -8.352 -6.656 -2.08 1 98.81 84 VAL B C 1
ATOM 1732 O O . VAL B 1 84 ? -7.52 -6.699 -2.99 1 98.81 84 VAL B O 1
ATOM 1735 N N . VAL B 1 85 ? -8.148 -5.918 -1.034 1 98.94 85 VAL B N 1
ATOM 1736 C CA . VAL B 1 85 ? -6.859 -5.316 -0.7 1 98.94 85 VAL B CA 1
ATOM 1737 C C . VAL B 1 85 ? -6.219 -6.078 0.458 1 98.94 85 VAL B C 1
ATOM 1739 O O . VAL B 1 85 ? -6.863 -6.328 1.479 1 98.94 85 VAL B O 1
ATOM 1742 N N . VAL B 1 86 ? -4.973 -6.469 0.286 1 98.88 86 VAL B N 1
ATOM 1743 C CA . VAL B 1 86 ? -4.25 -7.227 1.302 1 98.88 86 VAL B CA 1
ATOM 1744 C C . VAL B 1 86 ? -2.949 -6.508 1.657 1 98.88 86 VAL B C 1
ATOM 1746 O O . VAL B 1 86 ? -2.109 -6.262 0.787 1 98.88 86 VAL B O 1
ATOM 1749 N N . SER B 1 87 ? -2.828 -6.062 2.863 1 98.88 87 SER B N 1
ATOM 1750 C CA . SER B 1 87 ? -1.517 -5.738 3.416 1 98.88 87 SER B CA 1
ATOM 1751 C C . SER B 1 87 ? -0.791 -6.996 3.887 1 98.88 87 SER B C 1
ATOM 1753 O O . SER B 1 87 ? -1.33 -7.77 4.68 1 98.88 87 SER B O 1
ATOM 1755 N N . ALA B 1 88 ? 0.432 -7.215 3.391 1 98.81 88 ALA B N 1
ATOM 1756 C CA . ALA B 1 88 ? 1.078 -8.5 3.65 1 98.81 88 ALA B CA 1
ATOM 1757 C C . ALA B 1 88 ? 2.57 -8.32 3.91 1 98.81 88 ALA B C 1
ATOM 1759 O O . ALA B 1 88 ? 3.199 -7.414 3.357 1 98.81 88 ALA B O 1
ATOM 1760 N N . GLY B 1 89 ? 3.049 -9.148 4.781 1 98.5 89 GLY B N 1
ATOM 1761 C CA . GLY B 1 89 ? 4.48 -9.414 4.816 1 98.5 89 GLY B CA 1
ATOM 1762 C C . GLY B 1 89 ? 4.918 -10.461 3.812 1 98.5 89 GLY B C 1
ATOM 1763 O O . GLY B 1 89 ? 4.191 -11.43 3.562 1 98.5 89 GLY B O 1
ATOM 1764 N N . MET B 1 90 ? 6.059 -10.25 3.223 1 97.88 90 MET B N 1
ATOM 1765 C CA . MET B 1 90 ? 6.719 -11.227 2.361 1 97.88 90 MET B CA 1
ATOM 1766 C C . MET B 1 90 ? 7.938 -11.828 3.055 1 97.88 90 MET B C 1
ATOM 1768 O O . MET B 1 90 ? 8.797 -11.094 3.557 1 97.88 90 MET B O 1
ATOM 1772 N N . GLN B 1 91 ? 7.91 -13.07 3.088 1 97.56 91 GLN B N 1
ATOM 1773 C CA . GLN B 1 91 ? 9.023 -13.75 3.748 1 97.56 91 GLN B CA 1
ATOM 1774 C C . GLN B 1 91 ? 9.539 -14.906 2.904 1 97.56 91 GLN B C 1
ATOM 1776 O O . GLN B 1 91 ? 8.758 -15.734 2.424 1 97.56 91 GLN B O 1
ATOM 1781 N N . GLY B 1 92 ? 10.859 -14.914 2.686 1 96.5 92 GLY B N 1
ATOM 1782 C CA . GLY B 1 92 ? 11.438 -16 1.91 1 96.5 92 GLY B CA 1
ATOM 1783 C C . GLY B 1 92 ? 12.836 -16.375 2.361 1 96.5 92 GLY B C 1
ATOM 1784 O O . GLY B 1 92 ? 13.484 -15.617 3.092 1 96.5 92 GLY B O 1
ATOM 1785 N N . VAL B 1 93 ? 13.195 -17.594 2.006 1 97.19 93 VAL B N 1
ATOM 1786 C CA . VAL B 1 93 ? 14.57 -18.078 2.131 1 97.19 93 VAL B CA 1
ATOM 1787 C C . VAL B 1 93 ? 15.211 -18.172 0.747 1 97.19 93 VAL B C 1
ATOM 1789 O O . VAL B 1 93 ? 14.664 -18.812 -0.152 1 97.19 93 VAL B O 1
ATOM 1792 N N . LEU B 1 94 ? 16.344 -17.5 0.586 1 94.12 94 LEU B N 1
ATOM 1793 C CA . LEU B 1 94 ? 17.031 -17.516 -0.704 1 94.12 94 LEU B CA 1
ATOM 1794 C C . LEU B 1 94 ? 17.797 -18.812 -0.905 1 94.12 94 LEU B C 1
ATOM 1796 O O . LEU B 1 94 ? 18.375 -19.359 0.045 1 94.12 94 LEU B O 1
ATOM 1800 N N . LYS B 1 95 ? 17.828 -19.266 -2.096 1 94.56 95 LYS B N 1
ATOM 1801 C CA . LYS B 1 95 ? 18.609 -20.453 -2.432 1 94.56 95 LYS B CA 1
ATOM 1802 C C . LYS B 1 95 ? 20.109 -20.188 -2.256 1 94.56 95 LYS B C 1
ATOM 1804 O O . LYS B 1 95 ? 20.547 -19.047 -2.234 1 94.56 95 LYS B O 1
ATOM 1809 N N . GLY B 1 96 ? 20.922 -21.281 -2.031 1 92.88 96 GLY B N 1
ATOM 1810 C CA . GLY B 1 96 ? 22.375 -21.188 -2 1 92.88 96 GLY B CA 1
ATOM 1811 C C . GLY B 1 96 ? 22.906 -20.672 -0.679 1 92.88 96 GLY B C 1
ATOM 1812 O O . GLY B 1 96 ? 24 -20.094 -0.63 1 92.88 96 GLY B O 1
ATOM 1813 N N . GLY B 1 97 ? 22.047 -20.719 0.329 1 92.25 97 GLY B N 1
ATOM 1814 C CA . GLY B 1 97 ? 22.5 -20.312 1.648 1 92.25 97 GLY B CA 1
ATOM 1815 C C . GLY B 1 97 ? 22.672 -18.812 1.786 1 92.25 97 GLY B C 1
ATOM 1816 O O . GLY B 1 97 ? 23.469 -18.344 2.6 1 92.25 97 GLY B O 1
ATOM 1817 N N . LYS B 1 98 ? 21.984 -18.031 0.953 1 90.56 98 LYS B N 1
ATOM 1818 C CA . LYS B 1 98 ? 22.141 -16.578 0.923 1 90.56 98 LYS B CA 1
ATOM 1819 C C . LYS B 1 98 ? 21.297 -15.914 2 1 90.56 98 LYS B C 1
ATOM 1821 O O . LYS B 1 98 ? 21.266 -14.688 2.115 1 90.56 98 LYS B O 1
ATOM 1826 N N . GLY B 1 99 ? 20.516 -16.781 2.777 1 94.06 99 GLY B N 1
ATOM 1827 C CA . GLY B 1 99 ? 19.812 -16.25 3.932 1 94.06 99 GLY B CA 1
ATOM 1828 C C . GLY B 1 99 ? 18.359 -15.922 3.643 1 94.06 99 GLY B C 1
ATOM 1829 O O . GLY B 1 99 ? 17.75 -16.5 2.729 1 94.06 99 GLY B O 1
ATOM 1830 N N . GLU B 1 100 ? 17.781 -15.102 4.574 1 95.62 100 GLU B N 1
ATOM 1831 C CA . GLU B 1 100 ? 1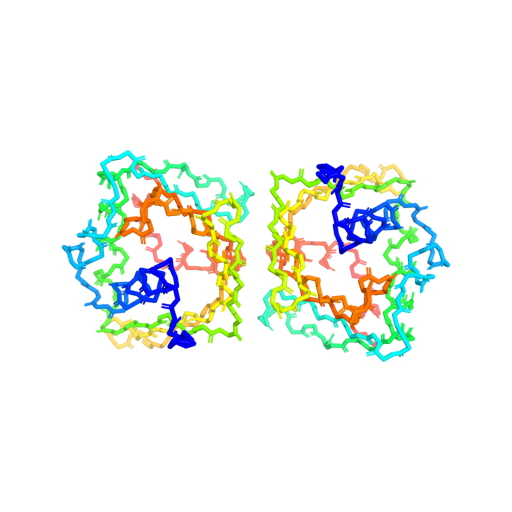6.359 -14.789 4.516 1 95.62 100 GLU B CA 1
ATOM 1832 C C . GLU B 1 100 ? 16.125 -13.43 3.857 1 95.62 100 GLU B C 1
ATOM 1834 O O . GLU B 1 100 ? 17 -12.562 3.887 1 95.62 100 GLU B O 1
ATOM 1839 N N . TRP B 1 101 ? 15.016 -13.359 3.238 1 93.19 101 TRP B N 1
ATOM 1840 C CA . TRP B 1 101 ? 14.516 -12.117 2.66 1 93.19 101 TRP B CA 1
ATOM 1841 C C . TRP B 1 101 ? 13.148 -11.75 3.23 1 93.19 101 TRP B C 1
ATOM 1843 O O . TRP B 1 101 ? 12.266 -12.609 3.324 1 93.19 101 TRP B O 1
ATOM 1853 N N . ARG B 1 102 ? 13.039 -10.523 3.703 1 95.75 102 ARG B N 1
ATOM 1854 C CA . ARG B 1 102 ? 11.773 -10.016 4.211 1 95.75 102 ARG B CA 1
ATOM 1855 C C . ARG B 1 102 ? 11.398 -8.695 3.539 1 95.75 102 ARG B C 1
ATOM 1857 O O . ARG B 1 102 ? 12.266 -7.848 3.303 1 95.75 102 ARG B O 1
ATOM 1864 N N . ASN B 1 103 ? 10.195 -8.578 3.188 1 96.94 103 ASN B N 1
ATOM 1865 C CA . ASN B 1 103 ? 9.641 -7.371 2.592 1 96.94 103 ASN B CA 1
ATOM 1866 C C . ASN B 1 103 ? 8.156 -7.215 2.922 1 96.94 103 ASN B C 1
ATOM 1868 O O . ASN B 1 103 ? 7.586 -8.039 3.639 1 96.94 103 ASN B O 1
ATOM 1872 N N . GLU B 1 104 ? 7.551 -6.121 2.586 1 98.69 104 GLU B N 1
ATOM 1873 C CA . GLU B 1 104 ? 6.125 -5.852 2.77 1 98.69 104 GLU B CA 1
ATOM 1874 C C . GLU B 1 104 ? 5.5 -5.305 1.491 1 98.69 104 GLU B C 1
ATOM 1876 O O . GLU B 1 104 ? 6.199 -4.758 0.635 1 98.69 104 GLU B O 1
ATOM 1881 N N . CYS B 1 105 ? 4.223 -5.496 1.391 1 98.88 105 CYS B N 1
ATOM 1882 C CA . CYS B 1 105 ? 3.51 -4.895 0.27 1 98.88 105 CYS B CA 1
ATOM 1883 C C . CYS B 1 105 ? 2.031 -4.719 0.594 1 98.88 105 CYS B C 1
ATOM 1885 O O . CYS B 1 105 ? 1.547 -5.234 1.601 1 98.88 105 CYS B O 1
ATOM 1887 N N . VAL B 1 106 ? 1.361 -3.908 -0.105 1 98.94 106 VAL B N 1
ATOM 1888 C CA . VAL B 1 106 ? -0.094 -3.861 -0.198 1 98.94 106 VAL B CA 1
ATOM 1889 C C . VAL B 1 106 ? -0.536 -4.277 -1.599 1 98.94 106 VAL B C 1
ATOM 1891 O O . VAL B 1 106 ? -0.135 -3.666 -2.592 1 98.94 106 VAL B O 1
ATOM 1894 N N . MET B 1 107 ? -1.332 -5.316 -1.692 1 98.94 107 MET B N 1
ATOM 1895 C CA . MET B 1 107 ? -1.859 -5.785 -2.971 1 98.94 107 MET B CA 1
ATOM 1896 C C . MET B 1 107 ? -3.314 -5.363 -3.148 1 98.94 107 MET B C 1
ATOM 1898 O O . MET B 1 107 ? -4.148 -5.617 -2.277 1 98.94 107 MET B O 1
ATOM 1902 N N . MET B 1 108 ? -3.6 -4.676 -4.18 1 98.94 108 MET B N 1
ATOM 1903 C CA . MET B 1 108 ? -4.961 -4.406 -4.641 1 98.94 108 MET B CA 1
ATOM 1904 C C . MET B 1 108 ? -5.355 -5.367 -5.758 1 98.94 108 MET B C 1
ATOM 1906 O O . MET B 1 108 ? -4.855 -5.258 -6.879 1 98.94 108 MET B O 1
ATOM 1910 N N . ILE B 1 109 ? -6.238 -6.289 -5.43 1 98.94 109 ILE B N 1
ATOM 1911 C CA . ILE B 1 109 ? -6.547 -7.438 -6.277 1 98.94 109 ILE B CA 1
ATOM 1912 C C . ILE B 1 109 ? -7.969 -7.312 -6.816 1 98.94 109 ILE B C 1
ATOM 1914 O O . ILE B 1 109 ? -8.938 -7.469 -6.066 1 98.94 109 ILE B O 1
ATOM 1918 N N . ARG B 1 110 ? -8.078 -7.02 -8.086 1 98.88 110 ARG B N 1
ATOM 1919 C CA . ARG B 1 110 ? -9.391 -7.023 -8.711 1 98.88 110 ARG B CA 1
ATOM 1920 C C . ARG B 1 110 ? -9.734 -8.398 -9.266 1 98.88 110 ARG B C 1
ATOM 1922 O O . ARG B 1 110 ? -8.906 -9.023 -9.938 1 98.88 110 ARG B O 1
ATOM 1929 N N . LEU B 1 111 ? -10.906 -8.867 -8.953 1 98.75 111 LEU B N 1
ATOM 1930 C CA . LEU B 1 111 ? -11.344 -10.195 -9.375 1 98.75 111 LEU B CA 1
ATOM 1931 C C . LEU B 1 111 ? -12.32 -10.102 -10.539 1 98.75 111 LEU B C 1
ATOM 1933 O O . LEU B 1 111 ? -12.82 -9.023 -10.852 1 98.75 111 LEU B O 1
ATOM 1937 N N . SER B 1 112 ? -12.508 -11.242 -11.227 1 97.94 112 SER B N 1
ATOM 1938 C CA . SER B 1 112 ? -13.562 -11.367 -12.227 1 97.94 112 SER B CA 1
ATOM 1939 C C . SER B 1 112 ? -14.938 -11.164 -11.609 1 97.94 112 SER B C 1
ATOM 1941 O O . SER B 1 112 ? -15.086 -11.195 -10.383 1 97.94 112 SER B O 1
ATOM 1943 N N . ASP B 1 113 ? -15.945 -10.977 -12.391 1 96.12 113 ASP B N 1
ATOM 1944 C CA . ASP B 1 113 ? -17.297 -10.695 -11.922 1 96.12 113 ASP B CA 1
ATOM 1945 C C . ASP B 1 113 ? -17.781 -11.789 -10.984 1 96.12 113 ASP B C 1
ATOM 1947 O O . ASP B 1 113 ? -18.453 -11.508 -9.984 1 96.12 113 ASP B O 1
ATOM 1951 N N . ASP B 1 114 ? -17.438 -12.984 -11.266 1 96.44 114 ASP B N 1
ATOM 1952 C CA . ASP B 1 114 ? -17.922 -14.094 -10.453 1 96.44 114 ASP B CA 1
ATOM 1953 C C . ASP B 1 114 ? -16.984 -14.367 -9.281 1 96.44 114 ASP B C 1
ATOM 1955 O O . ASP B 1 114 ? -17.219 -15.289 -8.492 1 96.44 114 ASP B O 1
ATOM 1959 N N . GLY B 1 115 ? -15.844 -13.648 -9.172 1 97.44 115 GLY B N 1
ATOM 1960 C CA . GLY B 1 115 ? -14.945 -13.711 -8.031 1 97.44 115 GLY B CA 1
ATOM 1961 C C . GLY B 1 115 ? -13.984 -14.891 -8.102 1 97.44 115 GLY B C 1
ATOM 1962 O O . GLY B 1 115 ? -13.211 -15.117 -7.168 1 97.44 115 GLY B O 1
ATOM 1963 N N . THR B 1 116 ? -13.922 -15.602 -9.266 1 97.94 116 THR B N 1
ATOM 1964 C CA . THR B 1 116 ? -13.203 -16.875 -9.266 1 97.94 116 THR B CA 1
ATOM 1965 C C . THR B 1 116 ? -11.805 -16.703 -9.867 1 97.94 116 THR B C 1
ATOM 1967 O O . THR B 1 116 ? -10.945 -17.578 -9.711 1 97.94 116 THR B O 1
ATOM 1970 N N . GLN B 1 117 ? -11.555 -15.57 -10.578 1 98.69 117 GLN B N 1
ATOM 1971 C CA . GLN B 1 117 ? -10.25 -15.32 -11.195 1 98.69 117 GLN B CA 1
ATOM 1972 C C . GLN B 1 117 ? -9.727 -13.938 -10.82 1 98.69 117 GLN B C 1
ATOM 1974 O O . GLN B 1 117 ? -10.5 -13.039 -10.484 1 98.69 117 GLN B O 1
ATOM 1979 N N . VAL B 1 118 ? -8.43 -13.836 -10.867 1 98.88 118 VAL B N 1
ATOM 1980 C CA . VAL B 1 118 ? -7.77 -12.555 -10.633 1 98.88 118 VAL B CA 1
ATOM 1981 C C . VAL B 1 118 ? -7.613 -11.812 -11.961 1 98.88 118 VAL B C 1
ATOM 1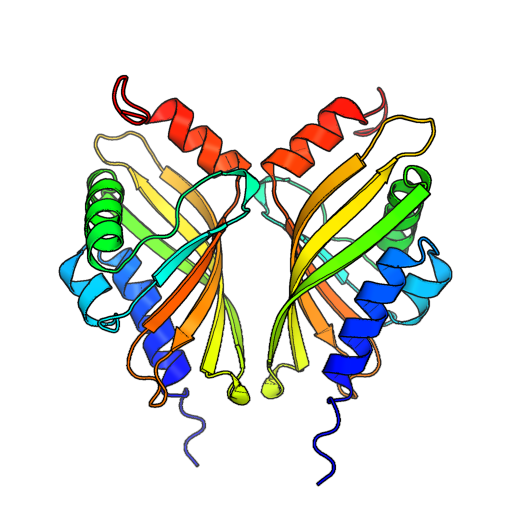983 O O . VAL B 1 118 ? -7.023 -12.344 -12.906 1 98.88 118 VAL B O 1
ATOM 1986 N N . ALA B 1 119 ? -8.156 -10.648 -12.039 1 98.81 119 ALA B N 1
ATOM 1987 C CA . ALA B 1 119 ? -8.094 -9.867 -13.273 1 98.81 119 ALA B CA 1
ATOM 1988 C C . ALA B 1 119 ? -6.93 -8.891 -13.242 1 98.81 119 ALA B C 1
ATOM 1990 O O . ALA B 1 119 ? -6.32 -8.609 -14.281 1 98.81 119 ALA B O 1
ATOM 1991 N N . GLU B 1 120 ? -6.625 -8.336 -12.109 1 98.88 120 GLU B N 1
ATOM 1992 C CA . GLU B 1 120 ? -5.625 -7.277 -12 1 98.88 120 GLU B CA 1
ATOM 1993 C C . GLU B 1 120 ? -5.027 -7.219 -10.602 1 98.88 120 GLU B C 1
ATOM 1995 O O . GLU B 1 120 ? -5.742 -7.395 -9.609 1 98.88 120 GLU B O 1
ATOM 2000 N N . VAL B 1 121 ? -3.711 -7.016 -10.539 1 98.88 121 VAL B N 1
ATOM 2001 C CA . VAL B 1 121 ? -3.033 -6.789 -9.266 1 98.88 121 VAL B CA 1
ATOM 2002 C C . VAL B 1 121 ? -2.168 -5.531 -9.359 1 98.88 121 VAL B C 1
ATOM 2004 O O . VAL B 1 121 ? -1.312 -5.426 -10.242 1 98.88 121 VAL B O 1
ATOM 2007 N N . HIS B 1 122 ? -2.469 -4.551 -8.594 1 98.88 122 HIS B N 1
ATOM 2008 C CA . HIS B 1 122 ? -1.52 -3.496 -8.25 1 98.88 122 HIS B CA 1
ATOM 2009 C C . HIS B 1 122 ? -0.826 -3.787 -6.926 1 98.88 122 HIS B C 1
ATOM 2011 O O . HIS B 1 122 ? -1.488 -3.955 -5.898 1 98.88 122 HIS B O 1
ATOM 2017 N N . GLU B 1 123 ? 0.487 -3.932 -6.965 1 98.81 123 GLU B N 1
ATOM 2018 C CA . GLU B 1 123 ? 1.283 -4.309 -5.801 1 98.81 123 GLU B CA 1
ATOM 2019 C C . GLU B 1 123 ? 2.207 -3.174 -5.371 1 98.81 123 GLU B C 1
ATOM 2021 O O . GLU B 1 123 ? 3.221 -2.91 -6.02 1 98.81 123 GLU B O 1
ATOM 2026 N N . PHE B 1 124 ? 1.851 -2.508 -4.301 1 98.94 124 PHE B N 1
ATOM 2027 C CA . PHE B 1 124 ? 2.672 -1.445 -3.732 1 98.94 124 PHE B CA 1
ATOM 2028 C C . PHE B 1 124 ? 3.695 -2.014 -2.756 1 98.94 124 PHE B C 1
ATOM 2030 O O . PHE B 1 124 ? 3.336 -2.473 -1.67 1 98.94 124 PHE B O 1
ATOM 2037 N N . VAL B 1 125 ? 4.969 -1.976 -3.135 1 98.69 125 VAL B N 1
ATOM 2038 C CA . VAL B 1 125 ? 5.984 -2.678 -2.357 1 98.69 125 VAL B CA 1
ATOM 2039 C C . VAL B 1 125 ? 6.832 -1.669 -1.585 1 98.69 125 VAL B C 1
ATOM 2041 O O . VAL B 1 125 ? 6.766 -0.465 -1.845 1 98.69 125 VAL B O 1
ATOM 2044 N N . ASP B 1 126 ? 7.566 -2.137 -0.573 1 98.56 126 ASP B N 1
ATOM 2045 C CA . ASP B 1 126 ? 8.672 -1.398 0.033 1 98.56 126 ASP B CA 1
ATOM 2046 C C . ASP B 1 126 ? 9.766 -1.116 -0.988 1 98.56 126 ASP B C 1
ATOM 2048 O O . ASP B 1 126 ? 10.602 -1.979 -1.263 1 98.56 126 ASP B O 1
ATOM 2052 N N . SER B 1 127 ? 9.727 0.077 -1.497 1 98.12 127 SER B N 1
ATOM 2053 C CA . SER B 1 127 ? 10.578 0.405 -2.637 1 98.12 127 SER B CA 1
ATOM 2054 C C . SER B 1 127 ? 12.055 0.395 -2.246 1 98.12 127 SER B C 1
ATOM 2056 O O . SER B 1 127 ? 12.914 0.036 -3.055 1 98.12 127 SER B O 1
ATOM 2058 N N . ALA B 1 128 ? 12.375 0.846 -1.034 1 97.06 128 ALA B N 1
ATOM 2059 C CA . ALA B 1 128 ? 13.766 0.812 -0.591 1 97.06 128 ALA B CA 1
ATOM 2060 C C . ALA B 1 128 ? 14.312 -0.612 -0.61 1 97.06 128 ALA B C 1
ATOM 2062 O O . ALA B 1 128 ? 15.43 -0.848 -1.075 1 97.06 128 ALA B O 1
ATOM 2063 N N . LYS B 1 129 ? 13.523 -1.531 -0.135 1 95.5 129 LYS B N 1
ATOM 2064 C CA . LYS B 1 129 ? 13.938 -2.934 -0.135 1 95.5 129 LYS B CA 1
ATOM 2065 C C . LYS B 1 129 ? 14.008 -3.484 -1.557 1 95.5 129 LYS B C 1
ATOM 2067 O O . LYS B 1 129 ? 14.875 -4.301 -1.87 1 95.5 129 LYS B O 1
ATOM 2072 N N . ALA B 1 130 ? 13.023 -3.098 -2.383 1 94.19 130 ALA B N 1
ATOM 2073 C CA . ALA B 1 130 ? 13.039 -3.531 -3.777 1 94.19 130 ALA B CA 1
ATOM 2074 C C . ALA B 1 130 ? 14.328 -3.086 -4.469 1 94.19 130 ALA B C 1
ATOM 2076 O O . ALA B 1 130 ? 14.945 -3.861 -5.207 1 94.19 130 ALA B O 1
ATOM 2077 N N . LEU B 1 131 ? 14.711 -1.872 -4.215 1 93.62 131 LEU B N 1
ATOM 2078 C CA . LEU B 1 131 ? 15.93 -1.344 -4.824 1 93.62 131 LEU B CA 1
ATOM 2079 C C . LEU B 1 131 ? 17.172 -2.041 -4.262 1 93.62 131 LEU B C 1
ATOM 2081 O O . LEU B 1 131 ? 18.141 -2.275 -4.984 1 93.62 131 LEU B O 1
ATOM 2085 N N . GLU B 1 132 ? 17.125 -2.35 -2.994 1 89.88 132 GLU B N 1
ATOM 2086 C CA . GLU B 1 132 ? 18.203 -3.113 -2.379 1 89.88 132 GLU B CA 1
ATOM 2087 C C . GLU B 1 132 ? 18.375 -4.477 -3.049 1 89.88 132 GLU B C 1
ATOM 2089 O O . GLU B 1 132 ? 19.5 -4.902 -3.334 1 89.88 132 GLU B O 1
ATOM 2094 N N . MET B 1 133 ? 17.297 -5.145 -3.285 1 85.81 133 MET B N 1
ATOM 2095 C CA . MET B 1 133 ? 17.328 -6.449 -3.936 1 85.81 133 MET B CA 1
ATOM 2096 C C . MET B 1 133 ? 17.875 -6.34 -5.355 1 85.81 133 MET B C 1
ATOM 2098 O O . MET B 1 133 ? 18.672 -7.172 -5.781 1 85.81 133 MET B O 1
ATOM 2102 N N . ARG B 1 134 ? 17.375 -5.352 -6.02 1 84.19 134 ARG B N 1
ATOM 2103 C CA . ARG B 1 134 ? 17.828 -5.137 -7.391 1 84.19 134 ARG B CA 1
ATOM 2104 C C . ARG B 1 134 ? 19.344 -4.91 -7.434 1 84.19 134 ARG B C 1
ATOM 2106 O O . ARG B 1 134 ? 20.016 -5.402 -8.336 1 84.19 134 ARG B O 1
ATOM 2113 N N . ALA B 1 135 ? 19.844 -4.219 -6.523 1 83.81 135 ALA B N 1
ATOM 2114 C CA . ALA B 1 135 ? 21.281 -3.914 -6.469 1 83.81 135 ALA B CA 1
ATOM 2115 C C . ALA B 1 135 ? 22.094 -5.16 -6.125 1 83.81 135 ALA B C 1
ATOM 2117 O O . ALA B 1 135 ? 23.203 -5.336 -6.617 1 83.81 135 ALA B O 1
ATOM 2118 N N . LYS B 1 136 ? 21.609 -5.949 -5.277 1 76.81 136 LYS B N 1
ATOM 2119 C CA . LYS B 1 136 ? 22.312 -7.148 -4.828 1 76.81 136 LYS B CA 1
ATOM 2120 C C . LYS B 1 136 ? 22.234 -8.258 -5.875 1 76.81 136 LYS B C 1
ATOM 2122 O O . LYS B 1 136 ? 23.156 -9.047 -6.023 1 76.81 136 LYS B O 1
ATOM 2127 N N . MET B 1 137 ? 21.047 -8.461 -6.406 1 67.06 137 MET B N 1
ATOM 2128 C CA . MET B 1 137 ? 20.812 -9.586 -7.309 1 67.06 137 MET B CA 1
ATOM 2129 C C . MET B 1 137 ? 21.047 -9.18 -8.758 1 67.06 137 MET B C 1
ATOM 2131 O O . MET B 1 137 ? 21.062 -10.031 -9.656 1 67.06 137 MET B O 1
ATOM 2135 N N . ALA B 1 138 ? 20.953 -7.852 -9.195 1 56.22 138 ALA B N 1
ATOM 2136 C CA . ALA B 1 138 ? 21.094 -7.48 -10.594 1 56.22 138 ALA B CA 1
ATOM 2137 C C . ALA B 1 138 ? 22.391 -8.055 -11.18 1 56.22 138 ALA B C 1
ATOM 2139 O O . ALA B 1 138 ? 23.484 -7.746 -10.703 1 56.22 138 ALA B O 1
ATOM 2140 N N . PRO B 1 139 ? 22.141 -9.195 -11.602 1 47.72 139 PRO B N 1
ATOM 2141 C CA . PRO B 1 139 ? 23.234 -9.578 -12.484 1 47.72 139 PRO B CA 1
ATOM 2142 C C . PRO B 1 139 ? 23.625 -8.477 -13.469 1 47.72 139 PRO B C 1
ATOM 2144 O O . PRO B 1 139 ? 22.828 -7.555 -13.711 1 47.72 139 PRO B O 1
ATOM 2147 N N . LYS B 1 140 ? 24.953 -8.484 -14 1 45.91 140 LYS B N 1
ATOM 2148 C CA . LYS B 1 140 ? 25.375 -7.512 -15.008 1 45.91 140 LYS B CA 1
ATOM 2149 C C . LYS B 1 140 ? 24.25 -7.238 -16 1 45.91 140 LYS B C 1
ATOM 2151 O O . LYS B 1 140 ? 24.172 -6.152 -16.578 1 45.91 140 LYS B O 1
ATOM 2156 N N . ASP B 1 141 ? 23.438 -8.211 -16.453 1 36.69 141 ASP B N 1
ATOM 2157 C CA . ASP B 1 141 ? 22.484 -8.156 -17.562 1 36.69 141 ASP B CA 1
ATOM 2158 C C . ASP B 1 141 ? 21.062 -7.898 -17.047 1 36.69 141 ASP B C 1
ATOM 2160 O O . ASP B 1 141 ? 20.094 -8.172 -17.75 1 36.69 141 ASP B O 1
ATOM 2164 N N . PHE B 1 142 ? 20.703 -7.703 -16.016 1 40.44 142 PHE B N 1
ATOM 2165 C CA . PHE B 1 142 ? 19.344 -7.578 -15.477 1 40.44 142 PHE B CA 1
ATOM 2166 C C . PHE B 1 142 ? 18.578 -6.484 -16.203 1 40.44 142 PHE B C 1
ATOM 2168 O O . PHE B 1 142 ? 17.359 -6.602 -16.406 1 40.44 142 PHE B O 1
ATOM 2175 N N . ASP B 1 143 ? 19.078 -5.305 -16.297 1 37.41 143 ASP B N 1
ATOM 2176 C CA . ASP B 1 143 ? 18.484 -4.203 -17.047 1 37.41 143 ASP B CA 1
ATOM 2177 C C . ASP B 1 143 ? 18.609 -4.426 -18.547 1 37.41 143 ASP B C 1
ATOM 2179 O O . ASP B 1 143 ? 18.234 -3.559 -19.344 1 37.41 143 ASP B O 1
ATOM 2183 N N . SER B 1 144 ? 19.219 -5.391 -19 1 29.91 144 SER B N 1
ATOM 2184 C CA . SER B 1 144 ? 19.375 -5.527 -20.438 1 29.91 144 SER B CA 1
ATOM 2185 C C . SER B 1 144 ? 18.109 -6.059 -21.094 1 29.91 144 SER B C 1
ATOM 2187 O O . SER B 1 144 ? 17.406 -6.902 -20.516 1 29.91 144 SER B O 1
#

Secondary structure (DSSP, 8-state):
---PPPHHHHHHHHHHHHHHHT-HHHHHTTEEEEEEEEEE-GGG-PPPEEHHHHHHHHHHHHTTEEEEEEEEEEEEEETTTTEEEEEEEEEEEEGGGTEEEEEEEEEEEEEPTTSSSEEEEEEEE-HHHHHHHHHHH--TTTT-/---PPPHHHHHHHHHHHHHHHT-HHHHHTTEEEEEEEEEE-GGG-PPPEEHHHHHHHHHHHHTTEEEEEEEEEEEEEETTTTEEEEEEEEEEEEGGGTEEEEEEEEEEEEEPTTSSSEEEEEEEE-HHHHHHHHHHH--TTTT-

Foldseek 3Di:
DPPDDALLRVLVVQLQVQLFVLDLCSNLVQADQQAKEAEDDCVLVDDIDGSVRVSVVSNVVSVFFPGKGWAFPDWDDDLVQQKIKTWTKIWTATPPRPGIDIWIWIWIWHADNNSRHTRYIYIYTPSVVVVVCCVVVVDPPNVD/DPPDDALLRVLVVQLQVQLFVLDLCSNLVQADQQAKEAEDDCVLVDDIDGSVRVSVVSNVVSVFFPGKGWAFPDWDDDLVQQKIKTWTKIWTATPPRPGIDIWIWIWIWHADNNSRHTRYIYIYIPSVSVVVCCVVVVDPVNVD

Sequence (288 aa):
MSTAQSQRLQTAHRLLDGYGSLSVGTLTALLADNFKHQVLPESLGMAARDKASFEQHAAGIFSVFESFAMVPKAVFEDSDRNTVVVSAGMQGVLKGGKGEWRNECVMMIRLSDDGTQVAEVHEFVDSAKALEMRAKMAPKDFDSMSTAQSQRLQTAHRLLDGYGSLSVGTLTALLADNFKHQVLPESLGMAARDKASFEQHAAGIFSVFESFAMVPKAVFEDSDRNTVVVSAGMQGVLKGGKGEWRNECVMMIRLSDDGTQVAEVHEFVDSAKALEMRAKMAPKDFDS

InterPro domains:
  IPR032710 NTF2-like domain superfamily [SSF54427] (1-132)
  IPR050977 Fungal Meroterpenoid Biosynthesis Isomerase [PTHR39598] (1-137)

Nearest PDB structures (foldseek):
  7f0y-assembly1_B  TM=8.301E-01  e=2.966E-12  Aspergillus novofumigatus
  7f11-assembly1_B  TM=8.419E-01  e=2.704E-11  Aspergillus novofumigatus
  7f0z-assembly1_A  TM=9.109E-01  e=3.529E-10  Aspergillus novofumigatus
  7f14-assembly1_B  TM=8.058E-01  e=4.361E-11  Diaporthe longicolla
  7f0o-assembly1_A  TM=8.942E-01  e=9.177E-10  Aspergillus novofumigatus

Organism: Botryosphaeria parva (strain UCR-NP2) (NCBI:txid1287680)

pLDDT: mean 92.63, std 14.31, range [29.91, 98.94]